Protein AF-0000000078821755 (afdb_homodimer)

Secondary structure (DSSP, 8-state):
---------HHHHHHHHHHHHHHHTT-GGG--HHHHHHHHHHHHHHHHHTTTT--HHHHT---HHHHHHHHHHHHHHHHHHHHHHHHHT--HHHHHHHHHHHHHHHS-HHHHTT----GGGGS--/---------HHHHHHHHHHHHHHHTT-GGG--HHHHHHHHHHHHHHHHHTTTT--HHHHT---HHHHHHHHHHHHHHHHHHHHHHHHHT--HHHHHHHHHHHHHHHS-HHHHTT----GGGGS--

InterPro domains:
  IPR025984 dCTP pyrophosphatase 1 [PF12643] (42-120)
  IPR025984 dCTP pyrophosphatase 1 [PIRSF029826] (8-121)
  IPR025984 dCTP pyrophosphatase 1 [cd11537] (15-103)
  IPR052555 dCTP Pyrophosphatase [PTHR46523] (10-124)

Solvent-accessible surface area (backbone atoms only — not comparable to full-atom values): 13579 Å² total; per-residue (Å²): 128,80,77,62,66,58,57,72,40,63,60,60,52,49,52,52,50,53,50,49,56,36,57,62,17,47,42,63,88,66,55,30,44,40,52,32,37,56,52,22,44,53,30,38,48,52,43,33,60,79,28,69,83,49,52,64,68,54,40,64,59,68,52,72,68,54,43,52,54,46,36,50,28,50,18,51,22,48,53,31,51,53,49,35,28,58,77,64,70,44,60,58,68,61,36,32,53,51,46,51,56,54,45,45,70,50,44,36,45,89,76,30,45,68,52,86,70,59,50,75,76,66,51,79,128,128,81,77,62,65,56,58,73,40,61,61,60,52,49,51,51,50,52,51,48,58,35,57,62,18,48,42,63,86,67,57,30,45,38,53,31,38,54,52,23,44,54,30,37,47,53,43,32,62,78,28,69,86,49,53,64,70,55,39,64,60,68,52,72,68,53,44,51,57,45,35,51,27,49,17,52,22,48,54,32,51,53,48,38,28,58,75,65,71,45,61,57,68,61,36,32,55,52,48,52,56,53,44,46,70,50,44,37,44,90,76,30,45,69,52,87,71,58,52,76,75,65,51,79,128

Nearest PDB structures (foldseek):
  7mu5-assembly1_E  TM=8.914E-01  e=4.057E-07  Homo sapiens
  7mu5-assembly2_F  TM=8.917E-01  e=2.924E-06  Homo sapiens
  7mu5-assembly2_D  TM=8.662E-01  e=4.102E-06  Homo sapiens
  2oig-assembly1_C  TM=8.413E-01  e=9.238E-04  Mus musculus
  7mu5-assembly1_E  TM=8.914E-01  e=5.089E-07  Homo sapiens

Radius of gyration: 19.27 Å; Cα contacts (8 Å, |Δi|>4): 303; chains: 2; bounding box: 44×56×59 Å

Organism: Methylobacillus flagellatus (strain ATCC 51484 / DSM 6875 / VKM B-1610 / KT) (NCBI:txid265072)

Foldseek 3Di:
DPPPPPPPDPVVVVLVVLVVVCVVVVVVVVLDLVNLVVQLVVLVVVLCVLCVPPDPVRVVDDDPVSVVSSVVSVVSNVSSVSSSCVVVVHDPVVVVVVVVVVVCVLQPCVRCPPHPDGSVVVPDD/DPPPPPPPDPVVVVLVVLVVVCVVVVVVVVLDLVNLVVQLVVLVVVLCVLPVPPDPVRVVDDDPVSVVSSVVSVVSNVSSVSSSCVVVVHDPVVVVVVVVVVVCVLQPCVRCPPHPDGSVVVPDD

Sequence (250 aa):
MTDDSIRPDSLENLRARINHFVAEREWDQFHTPKNLAMAMIVEAAEVVEHFQWDSPAESSTLTDERRTEIGHELADTFVYLLRIAEVCGIDLIAAANAKIDLNAKKYPADKARGSNAKYTAYQEQMTDDSIRPDSLENLRARINHFVAEREWDQFHTPKNLAMAMIVEAAEVVEHFQWDSPAESSTLTDERRTEIGHELADTFVYLLRIAEVCGIDLIAAANAKIDLNAKKYPADKARGSNAKYTAYQEQ

Structure (mmCIF, N/CA/C/O backbone):
data_AF-0000000078821755-model_v1
#
loop_
_entity.id
_entity.type
_entity.pdbx_description
1 polymer 'MazG nucleotide pyrophosphohydrolase'
#
loop_
_atom_site.group_PDB
_atom_site.id
_atom_site.type_symbol
_atom_site.label_atom_id
_atom_site.label_alt_id
_atom_site.label_comp_id
_atom_site.label_asym_id
_atom_site.label_entity_id
_atom_site.label_seq_id
_atom_site.pdbx_PDB_ins_code
_atom_site.Cartn_x
_atom_site.Cartn_y
_atom_site.Cartn_z
_atom_site.occupancy
_atom_site.B_iso_or_equiv
_atom_site.auth_seq_id
_atom_site.auth_comp_id
_atom_site.auth_asym_id
_atom_site.auth_atom_id
_atom_site.pdbx_PDB_model_num
ATOM 1 N N . MET A 1 1 ? 1.77 17.172 -36.812 1 27.83 1 MET A N 1
ATOM 2 C CA . MET A 1 1 ? 0.683 17.359 -35.875 1 27.83 1 MET A CA 1
ATOM 3 C C . MET A 1 1 ? 0.767 16.328 -34.75 1 27.83 1 MET A C 1
ATOM 5 O O . MET A 1 1 ? 0.635 15.125 -34.969 1 27.83 1 MET A O 1
ATOM 9 N N . THR A 1 2 ? 1.642 16.422 -33.844 1 38.5 2 THR A N 1
ATOM 10 C CA . THR A 1 2 ? 2.131 15.438 -32.906 1 38.5 2 THR A CA 1
ATOM 11 C C . THR A 1 2 ? 0.974 14.812 -32.125 1 38.5 2 THR A C 1
ATOM 13 O O . THR A 1 2 ? 0.021 15.5 -31.766 1 38.5 2 THR A O 1
ATOM 16 N N . ASP A 1 3 ? 0.392 13.617 -32.625 1 36.25 3 ASP A N 1
ATOM 17 C CA . ASP A 1 3 ? -0.712 12.812 -32.094 1 36.25 3 ASP A CA 1
ATOM 18 C C . ASP A 1 3 ? -0.807 12.914 -30.578 1 36.25 3 ASP A C 1
ATOM 20 O O . ASP A 1 3 ? 0.169 12.656 -29.875 1 36.25 3 ASP A O 1
ATOM 24 N N . ASP A 1 4 ? -1.347 13.93 -29.984 1 42.25 4 ASP A N 1
ATOM 25 C CA . ASP A 1 4 ? -1.767 14.125 -28.594 1 42.25 4 ASP A CA 1
ATOM 26 C C . ASP A 1 4 ? -2.188 12.805 -27.953 1 42.25 4 ASP A C 1
ATOM 28 O O . ASP A 1 4 ? -3.381 12.516 -27.844 1 42.25 4 ASP A O 1
ATOM 32 N N . SER A 1 5 ? -1.704 11.594 -28.219 1 47.66 5 SER A N 1
ATOM 33 C CA . SER A 1 5 ? -1.907 10.195 -27.844 1 47.66 5 SER A CA 1
ATOM 34 C C . SER A 1 5 ? -2.113 10.055 -26.344 1 47.66 5 SER A C 1
ATOM 36 O O . SER A 1 5 ? -1.338 10.594 -25.547 1 47.66 5 SER A O 1
ATOM 38 N N . ILE A 1 6 ? -3.283 9.945 -25.828 1 53.5 6 ILE A N 1
ATOM 39 C CA . ILE A 1 6 ? -3.768 9.664 -24.484 1 53.5 6 ILE A CA 1
ATOM 40 C C . ILE A 1 6 ? -2.768 8.773 -23.75 1 53.5 6 ILE A C 1
ATOM 42 O O . ILE A 1 6 ? -2.49 7.652 -24.172 1 53.5 6 ILE A O 1
ATOM 46 N N . ARG A 1 7 ? -1.781 9.273 -23.047 1 67.38 7 ARG A N 1
ATOM 47 C CA . ARG A 1 7 ? -0.906 8.453 -22.219 1 67.38 7 ARG A CA 1
ATOM 48 C C . ARG A 1 7 ? -1.718 7.535 -21.312 1 67.38 7 ARG A C 1
ATOM 50 O O . ARG A 1 7 ? -2.643 7.984 -20.625 1 67.38 7 ARG A O 1
ATOM 57 N N . PRO A 1 8 ? -1.559 6.332 -21.578 1 78.31 8 PRO A N 1
ATOM 58 C CA . PRO A 1 8 ? -2.314 5.402 -20.734 1 78.31 8 PRO A CA 1
ATOM 59 C C . PRO A 1 8 ? -2.104 5.648 -19.234 1 78.31 8 PRO A C 1
ATOM 61 O O . PRO A 1 8 ? -1.068 6.191 -18.844 1 78.31 8 PRO A O 1
ATOM 64 N N . ASP A 1 9 ? -3.131 5.52 -18.469 1 92.06 9 ASP A N 1
ATOM 65 C CA . ASP A 1 9 ? -3.055 5.609 -17.016 1 92.06 9 ASP A CA 1
ATOM 66 C C . ASP A 1 9 ? -2.109 4.555 -16.453 1 92.06 9 ASP A C 1
ATOM 68 O O . ASP A 1 9 ? -2.318 3.355 -16.656 1 92.06 9 ASP A O 1
ATOM 72 N N . SER A 1 10 ? -1.012 5.027 -15.836 1 95.5 10 SER A N 1
ATOM 73 C CA . SER A 1 10 ? 0.054 4.137 -15.383 1 95.5 10 SER A CA 1
ATOM 74 C C . SER A 1 10 ? -0.469 3.105 -14.391 1 95.5 10 SER A C 1
ATOM 76 O O . SER A 1 10 ? -0.077 1.938 -14.438 1 95.5 10 SER A O 1
ATOM 78 N N . LEU A 1 11 ? -1.396 3.52 -13.555 1 98 11 LEU A N 1
ATOM 79 C CA . LEU A 1 11 ? -1.948 2.6 -12.562 1 98 11 LEU A CA 1
ATOM 80 C C . LEU A 1 11 ? -2.828 1.548 -13.234 1 98 11 LEU A C 1
ATOM 82 O O . LEU A 1 11 ? -2.791 0.373 -12.859 1 98 11 LEU A O 1
ATOM 86 N N . GLU A 1 12 ? -3.592 1.94 -14.148 1 97.06 12 GLU A N 1
ATOM 87 C CA . GLU A 1 12 ? -4.438 1.006 -14.883 1 97.06 12 GLU A CA 1
ATOM 88 C C . GLU A 1 12 ? -3.602 -0.037 -15.617 1 97.06 12 GLU A C 1
ATOM 90 O O . GLU A 1 12 ? -3.941 -1.222 -15.617 1 97.06 12 GLU A O 1
ATOM 95 N N . ASN A 1 13 ? -2.551 0.413 -16.203 1 97.88 13 ASN A N 1
ATOM 96 C CA . ASN A 1 13 ? -1.662 -0.513 -16.891 1 97.88 13 ASN A CA 1
ATOM 97 C C . ASN A 1 13 ? -1.029 -1.512 -15.93 1 97.88 13 ASN A C 1
ATOM 99 O O . ASN A 1 13 ? -0.913 -2.697 -16.25 1 97.88 13 ASN A O 1
ATOM 103 N N . LEU A 1 14 ? -0.621 -1.021 -14.828 1 98.5 14 LEU A N 1
ATOM 104 C CA . LEU A 1 14 ? -0.02 -1.896 -13.828 1 98.5 14 LEU A CA 1
ATOM 105 C C . LEU A 1 14 ? -1.027 -2.928 -13.328 1 98.5 14 LEU A C 1
ATOM 107 O O . LEU A 1 14 ? -0.703 -4.113 -13.211 1 98.5 14 LEU A O 1
ATOM 111 N N . ARG A 1 15 ? -2.234 -2.518 -13.047 1 98.38 15 ARG A N 1
ATOM 112 C CA . ARG A 1 15 ? -3.279 -3.428 -12.594 1 98.38 15 ARG A CA 1
ATOM 113 C C . ARG A 1 15 ? -3.539 -4.523 -13.625 1 98.38 15 ARG A C 1
ATOM 115 O O . ARG A 1 15 ? -3.688 -5.695 -13.266 1 98.38 15 ARG A O 1
ATOM 122 N N . ALA A 1 16 ? -3.596 -4.113 -14.844 1 98.25 16 ALA A N 1
ATOM 123 C CA . ALA A 1 16 ? -3.809 -5.086 -15.914 1 98.25 16 ALA A CA 1
ATOM 124 C C . ALA A 1 16 ? -2.676 -6.105 -15.969 1 98.25 16 ALA A C 1
ATOM 126 O O . ALA A 1 16 ? -2.914 -7.301 -16.156 1 98.25 16 ALA A O 1
ATOM 127 N N . ARG A 1 17 ? -1.513 -5.637 -15.812 1 98.5 17 ARG A N 1
ATOM 128 C CA . ARG A 1 17 ? -0.348 -6.516 -15.82 1 98.5 17 ARG A CA 1
ATOM 129 C C . ARG A 1 17 ? -0.395 -7.5 -14.656 1 98.5 17 ARG A C 1
ATOM 131 O O . ARG A 1 17 ? -0.117 -8.688 -14.828 1 98.5 17 ARG A O 1
ATOM 138 N N . ILE A 1 18 ? -0.736 -7.035 -13.477 1 98.69 18 ILE A N 1
ATOM 139 C CA . ILE A 1 18 ? -0.849 -7.883 -12.289 1 98.69 18 ILE A CA 1
ATOM 140 C C . ILE A 1 18 ? -1.925 -8.945 -12.516 1 98.69 18 ILE A C 1
ATOM 142 O O . ILE A 1 18 ? -1.708 -10.125 -12.242 1 98.69 18 ILE A O 1
ATOM 146 N N . ASN A 1 19 ? -3.068 -8.523 -13.047 1 98.44 19 ASN A N 1
ATOM 147 C CA . ASN A 1 19 ? -4.164 -9.453 -13.297 1 98.44 19 ASN A CA 1
ATOM 148 C C . ASN A 1 19 ? -3.762 -10.539 -14.281 1 98.44 19 ASN A C 1
ATOM 150 O O . ASN A 1 19 ? -4.102 -11.711 -14.102 1 98.44 19 ASN A O 1
ATOM 154 N N . HIS A 1 20 ? -3.111 -10.117 -15.289 1 98.38 20 HIS A N 1
ATOM 155 C CA . HIS A 1 20 ? -2.627 -11.094 -16.266 1 98.38 20 HIS A CA 1
ATOM 156 C C . HIS A 1 20 ? -1.651 -12.078 -15.625 1 98.38 20 HIS A C 1
ATOM 158 O O . HIS A 1 20 ? -1.729 -13.281 -15.875 1 98.38 20 HIS A O 1
ATOM 164 N N . PHE A 1 21 ? -0.71 -11.57 -14.852 1 98.56 21 PHE A N 1
ATOM 165 C CA . PHE A 1 21 ? 0.278 -12.375 -14.141 1 98.56 21 PHE A CA 1
ATOM 166 C C . PHE A 1 21 ? -0.402 -13.43 -13.273 1 98.56 21 PHE A C 1
ATOM 168 O O . PHE A 1 21 ? -0.024 -14.602 -13.305 1 98.56 21 PHE A O 1
ATOM 175 N N . VAL A 1 22 ? -1.413 -13.031 -12.531 1 98.38 22 VAL A N 1
ATOM 176 C CA . VAL A 1 22 ? -2.152 -13.906 -11.625 1 98.38 22 VAL A CA 1
ATOM 177 C C . VAL A 1 22 ? -2.924 -14.945 -12.43 1 98.38 22 VAL A C 1
ATOM 179 O O . VAL A 1 22 ? -2.9 -16.141 -12.102 1 98.38 22 VAL A O 1
ATOM 182 N N . ALA A 1 23 ? -3.559 -14.516 -13.539 1 98.19 23 ALA A N 1
ATOM 183 C CA . ALA A 1 23 ? -4.387 -15.391 -14.359 1 98.19 23 ALA A CA 1
ATOM 184 C C . ALA A 1 23 ? -3.541 -16.484 -15.023 1 98.19 23 ALA A C 1
ATOM 186 O O . ALA A 1 23 ? -3.928 -17.656 -15.047 1 98.19 23 ALA A O 1
ATOM 187 N N . GLU A 1 24 ? -2.424 -16.141 -15.5 1 97.75 24 GLU A N 1
ATOM 188 C CA . GLU A 1 24 ? -1.541 -17.078 -16.188 1 97.75 24 GLU A CA 1
ATOM 189 C C . GLU A 1 24 ? -1.093 -18.203 -15.25 1 97.75 24 GLU A C 1
ATOM 191 O O . GLU A 1 24 ? -0.802 -19.312 -15.703 1 97.75 24 GLU A O 1
ATOM 196 N N . ARG A 1 25 ? -1.107 -17.922 -13.992 1 97.81 25 ARG A N 1
ATOM 197 C CA . ARG A 1 25 ? -0.586 -18.875 -13.016 1 97.81 25 ARG A CA 1
ATOM 198 C C . ARG A 1 25 ? -1.713 -19.484 -12.195 1 97.81 25 ARG A C 1
ATOM 200 O O . ARG A 1 25 ? -1.462 -20.25 -11.258 1 97.81 25 ARG A O 1
ATOM 207 N N . GLU A 1 26 ? -2.951 -19.078 -12.5 1 97.81 26 GLU A N 1
ATOM 208 C CA . GLU A 1 26 ? -4.152 -19.547 -11.82 1 97.81 26 GLU A CA 1
ATOM 209 C C . GLU A 1 26 ? -4.062 -19.328 -10.32 1 97.81 26 GLU A C 1
ATOM 211 O O . GLU A 1 26 ? -4.395 -20.203 -9.531 1 97.81 26 GLU A O 1
ATOM 216 N N . TRP A 1 27 ? -3.555 -18.203 -9.969 1 97.75 27 TRP A N 1
ATOM 217 C CA . TRP A 1 27 ? -3.346 -17.891 -8.562 1 97.75 27 TRP A CA 1
ATOM 218 C C . TRP A 1 27 ? -4.598 -17.281 -7.945 1 97.75 27 TRP A C 1
ATOM 220 O O . TRP A 1 27 ? -4.707 -17.172 -6.723 1 97.75 27 TRP A O 1
ATOM 230 N N . ASP A 1 28 ? -5.59 -16.922 -8.734 1 97.12 28 ASP A N 1
ATOM 231 C CA . ASP A 1 28 ? -6.836 -16.344 -8.242 1 97.12 28 ASP A CA 1
ATOM 232 C C . ASP A 1 28 ? -7.469 -17.203 -7.16 1 97.12 28 ASP A C 1
ATOM 234 O O . ASP A 1 28 ? -8.086 -16.703 -6.227 1 97.12 28 ASP A O 1
ATOM 238 N N . GLN A 1 29 ? -7.387 -18.469 -7.32 1 96.62 29 GLN A N 1
ATOM 239 C CA . GLN A 1 29 ? -8.016 -19.406 -6.395 1 96.62 29 GLN A CA 1
ATOM 240 C C . GLN A 1 29 ? -7.449 -19.25 -4.988 1 96.62 29 GLN A C 1
ATOM 242 O O . GLN A 1 29 ? -8.102 -19.609 -4.004 1 96.62 29 GLN A O 1
ATOM 247 N N . PHE A 1 30 ? -6.18 -18.719 -4.855 1 97.25 30 PHE A N 1
ATOM 248 C CA . PHE A 1 30 ? -5.543 -18.547 -3.557 1 97.25 30 PHE A CA 1
ATOM 249 C C . PHE A 1 30 ? -5.715 -17.109 -3.062 1 97.25 30 PHE A C 1
ATOM 251 O O . PHE A 1 30 ? -5.367 -16.797 -1.922 1 97.25 30 PHE A O 1
ATOM 258 N N . HIS A 1 31 ? -6.203 -16.188 -3.91 1 97.81 31 HIS A N 1
ATOM 259 C CA . HIS A 1 31 ? -6.199 -14.758 -3.629 1 97.81 31 HIS A CA 1
ATOM 260 C C . HIS A 1 31 ? -7.527 -14.312 -3.029 1 97.81 31 HIS A C 1
ATOM 262 O O . HIS A 1 31 ? -8.188 -13.422 -3.574 1 97.81 31 HIS A O 1
ATOM 268 N N . THR A 1 32 ? -7.801 -14.867 -1.819 1 98.19 32 THR A N 1
ATOM 269 C CA . THR A 1 32 ? -8.891 -14.297 -1.034 1 98.19 32 THR A CA 1
ATOM 270 C C . THR A 1 32 ? -8.453 -12.984 -0.377 1 98.19 32 THR A C 1
ATOM 272 O O . THR A 1 32 ? -7.262 -12.781 -0.127 1 98.19 32 THR A O 1
ATOM 275 N N . PRO A 1 33 ? -9.391 -12.141 -0.036 1 98.69 33 PRO A N 1
ATOM 276 C CA . PRO A 1 33 ? -9.008 -10.906 0.653 1 98.69 33 PRO A CA 1
ATOM 277 C C . PRO A 1 33 ? -8.219 -11.172 1.935 1 98.69 33 PRO A C 1
ATOM 279 O O . PRO A 1 33 ? -7.246 -10.461 2.223 1 98.69 33 PRO A O 1
ATOM 282 N N . LYS A 1 34 ? -8.594 -12.227 2.645 1 98.69 34 LYS A N 1
ATOM 283 C CA . LYS A 1 34 ? -7.891 -12.57 3.877 1 98.69 34 LYS A CA 1
ATOM 284 C C . LYS A 1 34 ? -6.441 -12.953 3.592 1 98.69 34 LYS A C 1
ATOM 286 O O . LYS A 1 34 ? -5.52 -12.43 4.219 1 98.69 34 LYS A O 1
ATOM 291 N N . ASN A 1 35 ? -6.246 -13.852 2.639 1 98.62 35 ASN A N 1
ATOM 292 C CA . ASN A 1 35 ? -4.891 -14.273 2.303 1 98.62 35 ASN A CA 1
ATOM 293 C C . ASN A 1 35 ? -4.043 -13.102 1.826 1 98.62 35 ASN A C 1
ATOM 295 O O . ASN A 1 35 ? -2.879 -12.969 2.211 1 98.62 35 ASN A O 1
ATOM 299 N N . LEU A 1 36 ? -4.629 -12.289 1.031 1 98.75 36 LEU A N 1
ATOM 300 C CA . LEU A 1 36 ? -3.908 -11.156 0.471 1 98.75 36 LEU A CA 1
ATOM 301 C C . LEU A 1 36 ? -3.555 -10.148 1.559 1 98.75 36 LEU A C 1
ATOM 303 O O . LEU A 1 36 ? -2.455 -9.586 1.561 1 98.75 36 LEU A O 1
ATOM 307 N N . ALA A 1 37 ? -4.492 -9.914 2.459 1 98.81 37 ALA A N 1
ATOM 308 C CA . ALA A 1 37 ? -4.215 -9.008 3.57 1 98.81 37 ALA A CA 1
ATOM 309 C C . ALA A 1 37 ? -3.057 -9.523 4.418 1 98.81 37 ALA A C 1
ATOM 311 O O . ALA A 1 37 ? -2.188 -8.75 4.828 1 98.81 37 ALA A O 1
ATOM 312 N N . MET A 1 38 ? -3.057 -10.773 4.652 1 98.56 38 MET A N 1
ATOM 313 C CA . MET A 1 38 ? -1.971 -11.383 5.41 1 98.56 38 MET A CA 1
ATOM 314 C C . MET A 1 38 ? -0.641 -11.227 4.68 1 98.56 38 MET A C 1
ATOM 316 O O . MET A 1 38 ? 0.373 -10.891 5.293 1 98.56 38 MET A O 1
ATOM 320 N N . ALA A 1 39 ? -0.657 -11.484 3.412 1 98.44 39 ALA A N 1
ATOM 321 C CA . ALA A 1 39 ? 0.562 -11.328 2.621 1 98.44 39 ALA A CA 1
ATOM 322 C C . ALA A 1 39 ? 1.036 -9.875 2.625 1 98.44 39 ALA A C 1
ATOM 324 O O . ALA A 1 39 ? 2.23 -9.609 2.773 1 98.44 39 ALA A O 1
ATOM 325 N N . MET A 1 40 ? 0.09 -8.953 2.48 1 98.81 40 MET A N 1
ATOM 326 C CA . MET A 1 40 ? 0.44 -7.539 2.416 1 98.81 40 MET A CA 1
ATOM 327 C C . MET A 1 40 ? 1.13 -7.09 3.701 1 98.81 40 MET A C 1
ATOM 329 O O . MET A 1 40 ? 2.131 -6.371 3.654 1 98.81 40 MET A O 1
ATOM 333 N N . ILE A 1 41 ? 0.594 -7.52 4.848 1 98.75 41 ILE A N 1
ATOM 334 C CA . ILE A 1 41 ? 1.132 -7.023 6.109 1 98.75 41 ILE A CA 1
ATOM 335 C C . ILE A 1 41 ? 2.535 -7.582 6.328 1 98.75 41 ILE A C 1
ATOM 337 O O . ILE A 1 41 ? 3.391 -6.914 6.918 1 98.75 41 ILE A O 1
ATOM 341 N N . VAL A 1 42 ? 2.838 -8.742 5.852 1 98.69 42 VAL A N 1
ATOM 342 C CA . VAL A 1 42 ? 4.188 -9.289 5.902 1 98.69 42 VAL A CA 1
ATOM 343 C C . VAL A 1 42 ? 5.145 -8.383 5.125 1 98.69 42 VAL A C 1
ATOM 345 O O . VAL A 1 42 ? 6.199 -8.008 5.633 1 98.69 42 VAL A O 1
ATOM 348 N N . GLU A 1 43 ? 4.766 -8.047 3.898 1 98.75 43 GLU A N 1
ATOM 349 C CA . GLU A 1 43 ? 5.609 -7.176 3.084 1 98.75 43 GLU A CA 1
ATOM 350 C C . GLU A 1 43 ? 5.746 -5.793 3.713 1 98.75 43 GLU A C 1
ATOM 352 O O . GLU A 1 43 ? 6.812 -5.176 3.641 1 98.75 43 GLU A O 1
ATOM 357 N N . ALA A 1 44 ? 4.637 -5.262 4.25 1 98.81 44 ALA A N 1
ATOM 358 C CA . ALA A 1 44 ? 4.699 -3.977 4.941 1 98.81 44 ALA A CA 1
ATOM 359 C C . ALA A 1 44 ? 5.676 -4.031 6.113 1 98.81 44 ALA A C 1
ATOM 361 O O . ALA A 1 44 ? 6.398 -3.068 6.375 1 98.81 44 ALA A O 1
ATOM 362 N N . ALA A 1 45 ? 5.672 -5.129 6.816 1 98.75 45 ALA A N 1
ATOM 363 C CA . ALA A 1 4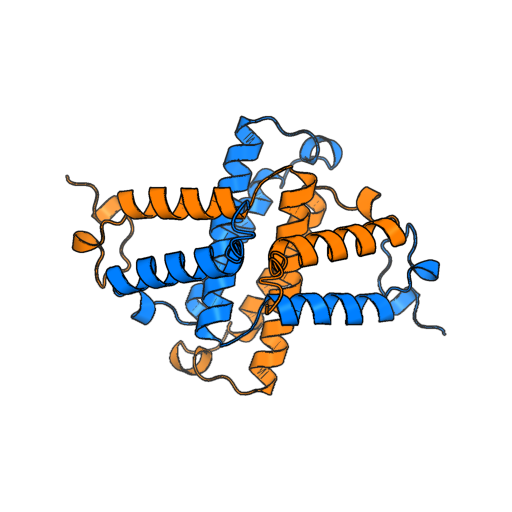5 ? 6.609 -5.309 7.918 1 98.75 45 ALA A CA 1
ATOM 364 C C . ALA A 1 45 ? 8.055 -5.301 7.422 1 98.75 45 ALA A C 1
ATOM 366 O O . ALA A 1 45 ? 8.953 -4.82 8.117 1 98.75 45 ALA A O 1
ATOM 367 N N . GLU A 1 46 ? 8.281 -5.832 6.242 1 98.81 46 GLU A N 1
ATOM 368 C CA . GLU A 1 46 ? 9.625 -5.809 5.672 1 98.81 46 GLU A CA 1
ATOM 369 C C . GLU A 1 46 ? 10.078 -4.379 5.391 1 98.81 46 GLU A C 1
ATOM 371 O O . GLU A 1 46 ? 11.266 -4.066 5.5 1 98.81 46 GLU A O 1
ATOM 376 N N . VAL A 1 47 ? 9.156 -3.492 5.008 1 98.81 47 VAL A N 1
ATOM 377 C CA . VAL A 1 47 ? 9.5 -2.078 4.883 1 98.81 47 VAL A CA 1
ATOM 378 C C . VAL A 1 47 ? 9.953 -1.533 6.234 1 98.81 47 VAL A C 1
ATOM 380 O O . VAL A 1 47 ? 11 -0.882 6.324 1 98.81 47 VAL A O 1
ATOM 383 N N . VAL A 1 48 ? 9.211 -1.822 7.324 1 98.75 48 VAL A N 1
ATOM 384 C CA . VAL A 1 48 ? 9.516 -1.35 8.672 1 98.75 48 VAL A CA 1
ATOM 385 C C . VAL A 1 48 ? 10.906 -1.839 9.086 1 98.75 48 VAL A C 1
ATOM 387 O O . VAL A 1 48 ? 11.664 -1.1 9.711 1 98.75 48 VAL A O 1
ATOM 390 N N . GLU A 1 49 ? 11.203 -3.037 8.75 1 98.62 49 GLU A N 1
ATOM 391 C CA . GLU A 1 49 ? 12.477 -3.648 9.133 1 98.62 49 GLU A CA 1
ATOM 392 C C . GLU A 1 49 ? 13.656 -2.793 8.672 1 98.62 49 GLU A C 1
ATOM 394 O O . GLU A 1 49 ? 14.664 -2.695 9.375 1 98.62 49 GLU A O 1
ATOM 399 N N . HIS A 1 50 ? 13.57 -2.125 7.516 1 98.31 50 HIS A N 1
ATOM 400 C CA . HIS A 1 50 ? 14.656 -1.328 6.961 1 98.31 50 HIS A CA 1
ATOM 401 C C . HIS A 1 50 ? 14.938 -0.105 7.824 1 98.31 50 HIS A C 1
ATOM 403 O O . HIS A 1 50 ? 16.031 0.453 7.781 1 98.31 50 HIS A O 1
ATOM 409 N N . PHE A 1 51 ? 13.93 0.262 8.672 1 98.62 51 PHE A N 1
ATOM 410 C CA . PHE A 1 51 ? 14.078 1.514 9.406 1 98.62 51 PHE A CA 1
ATOM 411 C C . PHE A 1 51 ? 14.047 1.267 10.906 1 98.62 51 PHE A C 1
ATOM 413 O O . PHE A 1 51 ? 14.219 2.197 11.695 1 98.62 51 PHE A O 1
ATOM 420 N N . GLN A 1 52 ? 13.797 0.068 11.328 1 97.69 52 GLN A N 1
ATOM 421 C CA . GLN A 1 52 ? 13.453 -0.314 12.695 1 97.69 52 GLN A CA 1
ATOM 422 C C . GLN A 1 52 ? 14.43 0.292 13.695 1 97.69 52 GLN A C 1
ATOM 424 O O . GLN A 1 52 ? 14.016 0.8 14.742 1 97.69 52 GLN A O 1
ATOM 429 N N . TRP A 1 53 ? 15.695 0.379 13.391 1 97.38 53 TRP A N 1
ATOM 430 C CA . TRP A 1 53 ? 16.703 0.785 14.367 1 97.38 53 TRP A CA 1
ATOM 431 C C . TRP A 1 53 ? 17.312 2.129 13.992 1 97.38 53 TRP A C 1
ATOM 433 O O . TRP A 1 53 ? 18.25 2.598 14.648 1 97.38 53 TRP A O 1
ATOM 443 N N . ASP A 1 54 ? 16.812 2.74 12.938 1 97.81 54 ASP A N 1
ATOM 444 C CA . ASP A 1 54 ? 17.297 4.047 12.508 1 97.81 54 ASP A CA 1
ATOM 445 C C . ASP A 1 54 ? 16.797 5.152 13.438 1 97.81 54 ASP A C 1
ATOM 447 O O . ASP A 1 54 ? 15.664 5.082 13.938 1 97.81 54 ASP A O 1
ATOM 451 N N . SER A 1 55 ? 17.656 6.156 13.617 1 97.31 55 SER A N 1
ATOM 452 C CA . SER A 1 55 ? 17.094 7.449 14.008 1 97.31 55 SER A CA 1
ATOM 453 C C . SER A 1 55 ? 16.312 8.078 12.859 1 97.31 55 SER A C 1
ATOM 455 O O . SER A 1 55 ? 16.438 7.652 11.703 1 97.31 55 SER A O 1
ATOM 457 N N . PRO A 1 56 ? 15.484 9.078 13.156 1 95.12 56 PRO A N 1
ATOM 458 C CA . PRO A 1 56 ? 14.773 9.758 12.07 1 95.12 56 PRO A CA 1
ATOM 459 C C . PRO A 1 56 ? 15.719 10.328 11.016 1 95.12 56 PRO A C 1
ATOM 461 O O . PRO A 1 56 ? 15.469 10.188 9.82 1 95.12 56 PRO A O 1
ATOM 464 N N . ALA A 1 57 ? 16.812 10.875 11.398 1 95.56 57 ALA A N 1
ATOM 465 C CA . ALA A 1 57 ? 17.781 11.453 10.477 1 95.56 57 ALA A CA 1
ATOM 466 C C . ALA A 1 57 ? 18.406 10.375 9.602 1 95.56 57 ALA A C 1
ATOM 468 O O . ALA A 1 57 ? 18.594 10.57 8.398 1 95.56 57 ALA A O 1
ATOM 469 N N . GLU A 1 58 ? 18.734 9.289 10.195 1 96.31 58 GLU A N 1
ATOM 470 C CA . GLU A 1 58 ? 19.328 8.18 9.461 1 96.31 58 GLU A CA 1
ATOM 471 C C . GLU A 1 58 ? 18.344 7.617 8.422 1 96.31 58 GLU A C 1
ATOM 473 O O . GLU A 1 58 ? 18.75 7.254 7.316 1 96.31 58 GLU A O 1
ATOM 478 N N . SER A 1 59 ? 17.078 7.539 8.773 1 98 59 SER A N 1
ATOM 479 C CA . SER A 1 59 ? 16.078 6.996 7.867 1 98 59 SER A CA 1
ATOM 480 C C . SER A 1 59 ? 15.891 7.891 6.645 1 98 59 SER A C 1
ATOM 482 O O . SER A 1 59 ? 15.469 7.426 5.582 1 98 59 SER A O 1
ATOM 484 N N . SER A 1 60 ? 16.266 9.117 6.777 1 96.94 60 SER A N 1
ATOM 485 C CA . SER A 1 60 ? 16.062 10.086 5.707 1 96.94 60 SER A CA 1
ATOM 486 C C . SER A 1 60 ? 17.297 10.188 4.812 1 96.94 60 SER A C 1
ATOM 488 O O . SER A 1 60 ? 17.281 10.891 3.801 1 96.94 60 SER A O 1
ATOM 490 N N . THR A 1 61 ? 18.359 9.555 5.16 1 95.5 61 THR A N 1
ATOM 491 C CA . THR A 1 61 ? 19.594 9.539 4.379 1 95.5 61 THR A CA 1
ATOM 492 C C . THR A 1 61 ? 19.859 8.141 3.824 1 95.5 61 THR A C 1
ATOM 494 O O . THR A 1 61 ? 20.516 7.328 4.473 1 95.5 61 THR A O 1
ATOM 497 N N . LEU A 1 62 ? 19.422 7.953 2.678 1 96.19 62 LEU A N 1
ATOM 498 C CA . LEU A 1 62 ? 19.484 6.617 2.098 1 96.19 62 LEU A CA 1
ATOM 499 C C . LEU A 1 62 ? 20.578 6.535 1.037 1 96.19 62 LEU A C 1
ATOM 501 O O . LEU A 1 62 ? 20.719 7.445 0.213 1 96.19 62 LEU A O 1
ATOM 505 N N . THR A 1 63 ? 21.312 5.484 1.097 1 96.81 63 THR A N 1
ATOM 506 C CA . THR A 1 63 ? 22.156 5.125 -0.033 1 96.81 63 THR A CA 1
ATOM 507 C C . THR A 1 63 ? 21.328 4.582 -1.189 1 96.81 63 THR A C 1
ATOM 509 O O . THR A 1 63 ? 20.156 4.23 -1.007 1 96.81 63 THR A O 1
ATOM 512 N N . ASP A 1 64 ? 21.875 4.504 -2.361 1 96.94 64 ASP A N 1
ATOM 513 C CA . ASP A 1 64 ? 21.188 3.949 -3.525 1 96.94 64 ASP A CA 1
ATOM 514 C C . ASP A 1 64 ? 20.812 2.486 -3.297 1 96.94 64 ASP A C 1
ATOM 516 O O . ASP A 1 64 ? 19.75 2.041 -3.727 1 96.94 64 ASP A O 1
ATOM 520 N N . GLU A 1 65 ? 21.719 1.799 -2.662 1 96.94 65 GLU A N 1
ATOM 521 C CA . GLU A 1 65 ? 21.469 0.39 -2.375 1 96.94 65 GLU A CA 1
ATOM 522 C C . GLU A 1 65 ? 20.266 0.222 -1.452 1 96.94 65 GLU A C 1
ATOM 524 O O . GLU A 1 65 ? 19.375 -0.599 -1.715 1 96.94 65 GLU A O 1
ATOM 529 N N . ARG A 1 66 ? 20.25 0.994 -0.426 1 96.94 66 ARG A N 1
ATOM 530 C CA . ARG A 1 66 ? 19.125 0.926 0.513 1 96.94 66 ARG A CA 1
ATOM 531 C C . ARG A 1 66 ? 17.828 1.342 -0.155 1 96.94 66 ARG A C 1
ATOM 533 O O . ARG A 1 66 ? 16.781 0.718 0.061 1 96.94 66 ARG A O 1
ATOM 540 N N . ARG A 1 67 ? 17.906 2.34 -0.917 1 98.06 67 ARG A N 1
ATOM 541 C CA . ARG A 1 67 ? 16.734 2.809 -1.646 1 98.06 67 ARG A CA 1
ATOM 542 C C . ARG A 1 67 ? 16.172 1.711 -2.543 1 98.06 67 ARG A C 1
ATOM 544 O O . ARG A 1 67 ? 14.953 1.528 -2.623 1 98.06 67 ARG A O 1
ATOM 551 N N . THR A 1 68 ? 17.016 1.021 -3.203 1 97.81 68 THR A N 1
ATOM 552 C CA . THR A 1 68 ? 16.594 -0.08 -4.066 1 97.81 68 THR A CA 1
ATOM 553 C C . THR A 1 68 ? 15.922 -1.179 -3.254 1 97.81 68 THR A C 1
ATOM 555 O O . THR A 1 68 ? 14.867 -1.683 -3.643 1 97.81 68 THR A O 1
ATOM 558 N N . GLU A 1 69 ? 16.516 -1.533 -2.113 1 98.12 69 GLU A N 1
ATOM 559 C CA . GLU A 1 69 ? 15.953 -2.584 -1.268 1 98.12 69 GLU A CA 1
ATOM 560 C C . GLU A 1 69 ? 14.594 -2.18 -0.711 1 98.12 69 GLU A C 1
ATOM 562 O O . GLU A 1 69 ? 13.664 -2.99 -0.679 1 98.12 69 GLU A O 1
ATOM 567 N N . ILE A 1 70 ? 14.484 -0.96 -0.292 1 98.69 70 ILE A N 1
ATOM 568 C CA . ILE A 1 70 ? 13.219 -0.446 0.208 1 98.69 70 ILE A CA 1
ATOM 569 C C . ILE A 1 70 ? 12.188 -0.43 -0.919 1 98.69 70 ILE A C 1
ATOM 571 O O . ILE A 1 70 ? 11.023 -0.773 -0.708 1 98.69 70 ILE A O 1
ATOM 575 N N . GLY A 1 71 ? 12.594 -0.037 -2.096 1 98.69 71 GLY A N 1
ATOM 576 C CA . GLY A 1 71 ? 11.727 -0.045 -3.26 1 98.69 71 GLY A CA 1
ATOM 577 C C . GLY A 1 71 ? 11.125 -1.408 -3.547 1 98.69 71 GLY A C 1
ATOM 578 O O . GLY A 1 71 ? 9.969 -1.509 -3.955 1 98.69 71 GLY A O 1
ATOM 579 N N . HIS A 1 72 ? 11.938 -2.457 -3.293 1 98.5 72 HIS A N 1
ATOM 580 C CA . HIS A 1 72 ? 11.445 -3.814 -3.486 1 98.5 72 HIS A CA 1
ATOM 581 C C . HIS A 1 72 ? 10.281 -4.117 -2.543 1 98.5 72 HIS A C 1
ATOM 583 O O . HIS A 1 72 ? 9.266 -4.664 -2.965 1 98.5 72 HIS A O 1
ATOM 589 N N . GLU A 1 73 ? 10.492 -3.762 -1.299 1 98.81 73 GLU A N 1
ATOM 590 C CA . GLU A 1 73 ? 9.453 -4.055 -0.31 1 98.81 73 GLU A CA 1
ATOM 591 C C . GLU A 1 73 ? 8.211 -3.199 -0.542 1 98.81 73 GLU A C 1
ATOM 593 O O . GLU A 1 73 ? 7.086 -3.666 -0.353 1 98.81 73 GLU A O 1
ATOM 598 N N . LEU A 1 74 ? 8.422 -1.942 -0.932 1 98.88 74 LEU A N 1
ATOM 599 C CA . LEU A 1 74 ? 7.289 -1.084 -1.245 1 98.88 74 LEU A CA 1
ATOM 600 C C . LEU A 1 74 ? 6.504 -1.634 -2.43 1 98.88 74 LEU A C 1
ATOM 602 O O . LEU A 1 74 ? 5.27 -1.608 -2.428 1 98.88 74 LEU A O 1
ATOM 606 N N . ALA A 1 75 ? 7.227 -2.096 -3.418 1 98.88 75 ALA A N 1
ATOM 607 C CA . ALA A 1 75 ? 6.586 -2.68 -4.594 1 98.88 75 ALA A CA 1
ATOM 608 C C . ALA A 1 75 ? 5.754 -3.9 -4.211 1 98.88 75 ALA A C 1
ATOM 610 O O . ALA A 1 75 ? 4.613 -4.047 -4.66 1 98.88 75 ALA A O 1
ATOM 611 N N . ASP A 1 76 ? 6.305 -4.777 -3.383 1 98.81 76 ASP A N 1
ATOM 612 C CA . ASP A 1 76 ? 5.566 -5.953 -2.932 1 98.81 76 ASP A CA 1
ATOM 613 C C . ASP A 1 76 ? 4.297 -5.555 -2.186 1 98.81 76 ASP A C 1
ATOM 615 O O . ASP A 1 76 ? 3.225 -6.105 -2.438 1 98.81 76 ASP A O 1
ATOM 619 N N . THR A 1 77 ? 4.426 -4.617 -1.263 1 98.94 77 THR A N 1
ATOM 620 C CA . THR A 1 77 ? 3.273 -4.117 -0.523 1 98.94 77 THR A CA 1
ATOM 621 C C . THR A 1 77 ? 2.232 -3.533 -1.474 1 98.94 77 THR A C 1
ATOM 623 O O . THR A 1 77 ? 1.039 -3.812 -1.343 1 98.94 77 THR A O 1
ATOM 626 N N . PHE A 1 78 ? 2.689 -2.762 -2.439 1 98.94 78 PHE A N 1
ATOM 627 C CA . PHE A 1 78 ? 1.83 -2.082 -3.402 1 98.94 78 PHE A CA 1
ATOM 628 C C . PHE A 1 78 ? 1.06 -3.09 -4.246 1 98.94 78 PHE A C 1
ATOM 630 O O . PHE A 1 78 ? -0.151 -2.953 -4.434 1 98.94 78 PHE A O 1
ATOM 637 N N . VAL A 1 79 ? 1.688 -4.105 -4.738 1 98.81 79 VAL A N 1
ATOM 638 C CA . VAL A 1 79 ? 1.064 -5.117 -5.582 1 98.81 79 VAL A CA 1
ATOM 639 C C . VAL A 1 79 ? -0.042 -5.828 -4.809 1 98.81 79 VAL A C 1
ATOM 641 O O . VAL A 1 79 ? -1.147 -6.016 -5.32 1 98.81 79 VAL A O 1
ATOM 644 N N . TYR A 1 80 ? 0.221 -6.164 -3.541 1 98.81 80 TYR A N 1
ATOM 645 C CA . TYR A 1 80 ? -0.815 -6.828 -2.758 1 98.81 80 TYR A CA 1
ATOM 646 C C . TYR A 1 80 ? -1.968 -5.875 -2.459 1 98.81 80 TYR A C 1
ATOM 648 O O . TYR A 1 80 ? -3.131 -6.289 -2.436 1 98.81 80 TYR A O 1
ATOM 656 N N . LEU A 1 81 ? -1.606 -4.656 -2.154 1 98.88 81 LEU A N 1
ATOM 657 C CA . LEU A 1 81 ? -2.641 -3.65 -1.938 1 98.88 81 LEU A CA 1
ATOM 658 C C . LEU A 1 81 ? -3.564 -3.551 -3.148 1 98.88 81 LEU A C 1
ATOM 660 O O . LEU A 1 81 ? -4.789 -3.541 -3.002 1 98.88 81 LEU A O 1
ATOM 664 N N . LEU A 1 82 ? -3.021 -3.484 -4.324 1 98.81 82 LEU A N 1
ATOM 665 C CA . LEU A 1 82 ? -3.791 -3.41 -5.562 1 98.81 82 LEU A CA 1
ATOM 666 C C . LEU A 1 82 ? -4.625 -4.672 -5.762 1 98.81 82 LEU A C 1
ATOM 668 O O . LEU A 1 82 ? -5.773 -4.598 -6.207 1 98.81 82 LEU A O 1
ATOM 672 N N . ARG A 1 83 ? -4.094 -5.836 -5.418 1 98.69 83 ARG A N 1
ATOM 673 C CA . ARG A 1 83 ? -4.812 -7.094 -5.574 1 98.69 83 ARG A CA 1
ATOM 674 C C . ARG A 1 83 ? -6.012 -7.16 -4.637 1 98.69 83 ARG A C 1
ATOM 676 O O . ARG A 1 83 ? -7.09 -7.609 -5.031 1 98.69 83 ARG A O 1
ATOM 683 N N . ILE A 1 84 ? -5.801 -6.699 -3.389 1 98.88 84 ILE A N 1
ATOM 684 C CA . ILE A 1 84 ? -6.906 -6.672 -2.439 1 98.88 84 ILE A CA 1
ATOM 685 C C . ILE A 1 84 ? -8.031 -5.793 -2.982 1 98.88 84 ILE A C 1
ATOM 687 O O . ILE A 1 84 ? -9.195 -6.188 -2.971 1 98.88 84 ILE A O 1
ATOM 691 N N . ALA A 1 85 ? -7.641 -4.566 -3.424 1 98.81 85 ALA A N 1
ATOM 692 C CA . ALA A 1 85 ? -8.648 -3.662 -3.98 1 98.81 85 ALA A CA 1
ATOM 693 C C . ALA A 1 85 ? -9.391 -4.32 -5.137 1 98.81 85 ALA A C 1
ATOM 695 O O . ALA A 1 85 ? -10.617 -4.18 -5.254 1 98.81 85 ALA A O 1
ATOM 696 N N . GLU A 1 86 ? -8.688 -5.039 -5.965 1 98.31 86 GLU A N 1
ATOM 697 C CA . GLU A 1 86 ? -9.258 -5.703 -7.129 1 98.31 86 GLU A CA 1
ATOM 698 C C . GLU A 1 86 ? -10.281 -6.754 -6.719 1 98.31 86 GLU A C 1
ATOM 700 O O . GLU A 1 86 ? -11.422 -6.734 -7.188 1 98.31 86 GLU A O 1
ATOM 705 N N . VAL A 1 87 ? -9.938 -7.621 -5.824 1 98.19 87 VAL A N 1
ATOM 706 C CA . VAL A 1 87 ? -10.797 -8.758 -5.5 1 98.19 87 VAL A CA 1
ATOM 707 C C . VAL A 1 87 ? -11.961 -8.289 -4.633 1 98.19 87 VAL A C 1
ATOM 709 O O . VAL A 1 87 ? -13 -8.945 -4.566 1 98.19 87 VAL A O 1
ATOM 712 N N . CYS A 1 88 ? -11.805 -7.121 -3.98 1 98.44 88 CYS A N 1
ATOM 713 C CA . CYS A 1 88 ? -12.867 -6.574 -3.146 1 98.44 88 CYS A CA 1
ATOM 714 C C . CYS A 1 88 ? -13.742 -5.609 -3.941 1 98.44 88 CYS A C 1
ATOM 716 O O . CYS A 1 88 ? -14.75 -5.117 -3.432 1 98.44 88 CYS A O 1
ATOM 718 N N . GLY A 1 89 ? -13.281 -5.238 -5.195 1 97.94 89 GLY A N 1
ATOM 719 C CA . GLY A 1 89 ? -14.039 -4.305 -6.008 1 97.94 89 GLY A CA 1
ATOM 720 C C . GLY A 1 89 ? -13.945 -2.871 -5.52 1 97.94 89 GLY A C 1
ATOM 721 O O . GLY A 1 89 ? -14.93 -2.139 -5.52 1 97.94 89 GLY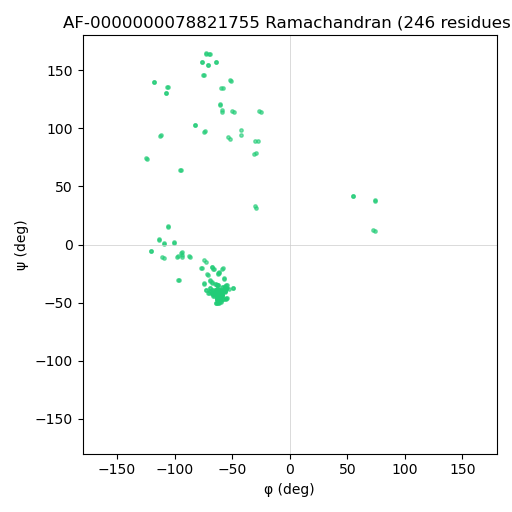 A O 1
ATOM 722 N N . ILE A 1 90 ? -12.836 -2.506 -5.086 1 98.5 90 ILE A N 1
ATOM 723 C CA . ILE A 1 90 ? -12.633 -1.18 -4.516 1 98.5 90 ILE A CA 1
ATOM 724 C C . ILE A 1 90 ? -11.812 -0.324 -5.477 1 98.5 90 ILE A C 1
ATOM 726 O O . ILE A 1 90 ? -10.766 -0.756 -5.957 1 98.5 90 ILE A O 1
ATOM 730 N N . ASP A 1 91 ? -12.242 0.86 -5.777 1 98.25 91 ASP A N 1
ATOM 731 C CA . ASP A 1 91 ? -11.477 1.869 -6.504 1 98.25 91 ASP A CA 1
ATOM 732 C C . ASP A 1 91 ? -10.531 2.623 -5.566 1 98.25 91 ASP A C 1
ATOM 734 O O . ASP A 1 91 ? -10.945 3.557 -4.879 1 98.25 91 ASP A O 1
ATOM 738 N N . LEU A 1 92 ? -9.359 2.291 -5.629 1 98.12 92 LEU A N 1
ATOM 739 C CA . LEU A 1 92 ? -8.383 2.783 -4.668 1 98.12 92 LEU A CA 1
ATOM 740 C C . LEU A 1 92 ? -8.164 4.285 -4.832 1 98.12 92 LEU A C 1
ATOM 742 O O . LEU A 1 92 ? -7.965 4.996 -3.846 1 98.12 92 LEU A O 1
ATOM 746 N N . ILE A 1 93 ? -8.141 4.785 -6.043 1 98.62 93 ILE A N 1
ATOM 747 C CA . ILE A 1 93 ? -7.945 6.207 -6.305 1 98.62 93 ILE A CA 1
ATOM 748 C C . ILE A 1 93 ? -9.102 7.004 -5.703 1 98.62 93 ILE A C 1
ATOM 750 O O . ILE A 1 93 ? -8.883 7.988 -4.992 1 98.62 93 ILE A O 1
ATOM 754 N N . ALA A 1 94 ? -10.281 6.562 -5.961 1 98.56 94 ALA A N 1
ATOM 755 C CA . ALA A 1 94 ? -11.453 7.234 -5.402 1 98.56 94 ALA A CA 1
ATOM 756 C C . ALA A 1 94 ? -11.445 7.184 -3.877 1 98.56 94 ALA A C 1
ATOM 758 O O . ALA A 1 94 ? -11.727 8.18 -3.213 1 98.56 94 ALA A O 1
ATOM 759 N N . ALA A 1 95 ? -11.133 6.027 -3.334 1 98.62 95 ALA A N 1
ATOM 760 C CA . ALA A 1 95 ? -11.086 5.863 -1.883 1 98.62 95 ALA A CA 1
ATOM 761 C C . ALA A 1 95 ? -10.047 6.789 -1.258 1 98.62 95 ALA A C 1
ATOM 763 O O . ALA A 1 95 ? -10.297 7.41 -0.222 1 98.62 95 ALA A O 1
ATOM 764 N N . ALA A 1 96 ? -8.867 6.91 -1.873 1 98.75 96 ALA A N 1
ATOM 765 C CA . ALA A 1 96 ? -7.801 7.758 -1.354 1 98.75 96 ALA A CA 1
ATOM 766 C C . ALA A 1 96 ? -8.195 9.234 -1.415 1 98.75 96 ALA A C 1
ATOM 768 O O . ALA A 1 96 ? -7.949 9.984 -0.469 1 98.75 96 ALA A O 1
ATOM 769 N N . ASN A 1 97 ? -8.773 9.625 -2.531 1 98.69 97 ASN A N 1
ATOM 770 C CA . ASN A 1 97 ? -9.234 11.008 -2.637 1 98.69 97 ASN A CA 1
ATOM 771 C C . ASN A 1 97 ? -10.273 11.336 -1.574 1 98.69 97 ASN A C 1
ATOM 773 O O . ASN A 1 97 ? -10.234 12.406 -0.96 1 98.69 97 ASN A O 1
ATOM 777 N N . ALA A 1 98 ? -11.195 10.422 -1.374 1 98.19 98 ALA A N 1
ATOM 778 C CA . ALA A 1 98 ? -12.211 10.609 -0.341 1 98.19 98 ALA A CA 1
ATOM 779 C C . ALA A 1 98 ? -11.578 10.711 1.042 1 98.19 98 ALA A C 1
ATOM 781 O O . ALA A 1 98 ? -12.023 11.5 1.88 1 98.19 98 ALA A O 1
ATOM 782 N N . LYS A 1 99 ? -10.57 9.914 1.239 1 98.06 99 LYS A N 1
ATOM 783 C CA . LYS A 1 99 ? -9.883 9.945 2.525 1 98.06 99 LYS A CA 1
ATOM 784 C C . LYS A 1 99 ? -9.203 11.289 2.756 1 98.06 99 LYS A C 1
ATOM 786 O O . LYS A 1 99 ? -9.211 11.82 3.871 1 98.06 99 LYS A O 1
ATOM 791 N N . ILE A 1 100 ? -8.594 11.844 1.779 1 98.12 100 ILE A N 1
ATOM 792 C CA . ILE A 1 100 ? -7.965 13.156 1.884 1 98.12 100 ILE A CA 1
ATOM 793 C C . ILE A 1 100 ? -9.016 14.203 2.236 1 98.12 100 ILE A C 1
ATOM 795 O O . ILE A 1 100 ? -8.781 15.07 3.082 1 98.12 100 ILE A O 1
ATOM 799 N N . ASP A 1 101 ? -10.172 14.148 1.573 1 98.12 101 ASP A N 1
ATOM 800 C CA . ASP A 1 101 ? -11.258 15.062 1.892 1 98.12 101 ASP A CA 1
ATOM 801 C C . ASP A 1 101 ? -11.672 14.945 3.357 1 98.12 101 ASP A C 1
ATOM 803 O O . ASP A 1 101 ? -11.867 15.953 4.039 1 98.12 101 ASP A O 1
ATOM 807 N N . LEU A 1 102 ? -11.836 13.766 3.828 1 97.06 102 LEU A N 1
ATOM 808 C CA . LEU A 1 102 ? -12.211 13.523 5.215 1 97.06 102 LEU A CA 1
ATOM 809 C C . LEU A 1 102 ? -11.156 14.062 6.172 1 97.06 102 LEU A C 1
ATOM 811 O O . LEU A 1 102 ? -11.477 14.695 7.18 1 97.06 102 LEU A O 1
ATOM 815 N N . ASN A 1 103 ? -9.883 13.828 5.848 1 96.75 103 ASN A N 1
ATOM 816 C CA . ASN A 1 103 ? -8.789 14.297 6.695 1 96.75 103 ASN A CA 1
ATOM 817 C C . ASN A 1 103 ? -8.695 15.82 6.703 1 96.75 103 ASN A C 1
ATOM 819 O O . ASN A 1 103 ? -8.305 16.422 7.711 1 96.75 103 ASN A O 1
ATOM 823 N N . ALA A 1 104 ? -9.047 16.391 5.582 1 96.81 104 ALA A N 1
ATOM 824 C CA . ALA A 1 104 ? -9.047 17.859 5.52 1 96.81 104 ALA A CA 1
ATOM 825 C C . ALA A 1 104 ? -10.047 18.438 6.508 1 96.81 104 ALA A C 1
ATOM 827 O O . ALA A 1 104 ? -9.805 19.5 7.086 1 96.81 104 ALA A O 1
ATOM 828 N N . LYS A 1 105 ? -11.133 17.766 6.688 1 96.25 105 LYS A N 1
ATOM 829 C CA . LYS A 1 105 ? -12.141 18.203 7.652 1 96.25 105 LYS A CA 1
ATOM 830 C C . LYS A 1 105 ? -11.664 17.969 9.086 1 96.25 105 LYS A C 1
ATOM 832 O O . LYS A 1 105 ? -11.867 18.828 9.953 1 96.25 105 LYS A O 1
ATOM 837 N N . LYS A 1 106 ? -10.992 16.859 9.32 1 95.5 106 LYS A N 1
ATOM 838 C CA . LYS A 1 106 ? -10.508 16.5 10.648 1 95.5 106 LYS A CA 1
ATOM 839 C C . LYS A 1 106 ? -9.297 17.344 11.039 1 95.5 106 LYS A C 1
ATOM 841 O O . LYS A 1 106 ? -9.102 17.641 12.219 1 95.5 106 LYS A O 1
ATOM 846 N N . TYR A 1 107 ? -8.5 17.656 10.016 1 96.38 107 TYR A N 1
ATOM 847 C CA . TYR A 1 107 ? -7.258 18.406 10.219 1 96.38 107 TYR A CA 1
ATOM 848 C C . TYR A 1 107 ? -7.234 19.672 9.375 1 96.38 107 TYR A C 1
ATOM 850 O O . TYR A 1 107 ? -6.43 19.797 8.445 1 96.38 107 TYR A O 1
ATOM 858 N N . PRO A 1 108 ? -8.031 20.625 9.836 1 95.69 108 PRO A N 1
ATOM 859 C CA . PRO A 1 108 ? -7.984 21.891 9.102 1 95.69 108 PRO A CA 1
ATOM 860 C C . PRO A 1 108 ? -6.586 22.5 9.062 1 95.69 108 PRO A C 1
ATOM 862 O O . PRO A 1 108 ? -5.895 22.531 10.086 1 95.69 108 PRO A O 1
ATOM 865 N N . ALA A 1 109 ? -6.23 22.938 7.859 1 94.62 109 ALA A N 1
ATOM 866 C CA . ALA A 1 109 ? -4.855 23.391 7.645 1 94.62 109 ALA A CA 1
ATOM 867 C C . ALA A 1 109 ? -4.473 24.484 8.641 1 94.62 109 ALA A C 1
ATOM 869 O O . ALA A 1 109 ? -3.348 24.5 9.141 1 94.62 109 ALA A O 1
ATOM 870 N N . ASP A 1 110 ? -5.371 25.328 8.938 1 94.38 110 ASP A N 1
ATOM 871 C CA . ASP A 1 110 ? -5.086 26.469 9.805 1 94.38 110 ASP A CA 1
ATOM 872 C C . ASP A 1 110 ? -4.887 26.016 11.25 1 94.38 110 ASP A C 1
ATOM 874 O O . ASP A 1 110 ? -4.152 26.656 12.008 1 94.38 110 ASP A O 1
ATOM 878 N N . LYS A 1 111 ? -5.465 24.906 11.609 1 94.06 111 LYS A N 1
ATOM 879 C CA . LYS A 1 111 ? -5.363 24.422 12.984 1 94.06 111 LYS A CA 1
ATOM 880 C C . LYS A 1 111 ? -4.25 23.391 13.117 1 94.06 111 LYS A C 1
ATOM 882 O O . LYS A 1 111 ? -3.602 23.297 14.164 1 94.06 111 LYS A O 1
ATOM 887 N N . ALA A 1 112 ? -4.004 22.688 12.102 1 94.69 112 ALA A N 1
ATOM 888 C CA . ALA A 1 112 ? -3.121 21.531 12.195 1 94.69 112 ALA A CA 1
ATOM 889 C C . ALA A 1 112 ? -1.721 21.859 11.688 1 94.69 112 ALA A C 1
ATOM 891 O O . ALA A 1 112 ? -0.82 21.031 11.734 1 94.69 112 ALA A O 1
ATOM 892 N N . ARG A 1 113 ? -1.533 23.047 11.297 1 95.06 113 ARG A N 1
ATOM 893 C CA . ARG A 1 113 ? -0.248 23.438 10.727 1 95.06 113 ARG A CA 1
ATOM 894 C C . ARG A 1 113 ? 0.881 23.234 11.727 1 95.06 113 ARG A C 1
ATOM 896 O O . ARG A 1 113 ? 0.829 23.766 12.844 1 95.06 113 ARG A O 1
ATOM 903 N N . GLY A 1 114 ? 1.796 22.438 11.375 1 94.75 114 GLY A N 1
ATOM 904 C CA . GLY A 1 114 ? 2.986 22.219 12.18 1 94.75 114 GLY A CA 1
ATOM 905 C C . GLY A 1 114 ? 2.719 21.375 13.422 1 94.75 114 GLY A C 1
ATOM 906 O O . GLY A 1 114 ? 3.549 21.328 14.328 1 94.75 114 GLY A O 1
ATOM 907 N N . SER A 1 115 ? 1.57 20.797 13.469 1 93.06 115 SER A N 1
ATOM 908 C CA . SER A 1 115 ? 1.198 20.016 14.648 1 93.06 115 SER A CA 1
ATOM 909 C C . SER A 1 115 ? 0.955 18.547 14.289 1 93.06 115 SER A C 1
ATOM 911 O O . SER A 1 115 ? 0.365 18.25 13.25 1 93.06 115 SER A O 1
ATOM 913 N N . ASN A 1 116 ? 1.393 17.594 15.109 1 92.19 116 ASN A N 1
ATOM 914 C CA . ASN A 1 116 ? 1.117 16.188 14.906 1 92.19 116 ASN A CA 1
ATOM 915 C C . ASN A 1 116 ? 0.067 15.664 15.883 1 92.19 116 ASN A C 1
ATOM 917 O O . ASN A 1 116 ? -0.007 14.461 16.141 1 92.19 116 ASN A O 1
ATOM 921 N N . ALA A 1 117 ? -0.618 16.578 16.484 1 90.12 117 ALA A N 1
ATOM 922 C CA . ALA A 1 117 ? -1.657 16.172 17.422 1 90.12 117 ALA A CA 1
ATOM 923 C C . ALA A 1 117 ? -2.775 15.414 16.719 1 90.12 117 ALA A C 1
ATOM 925 O O . ALA A 1 117 ? -2.975 15.57 15.516 1 90.12 117 ALA A O 1
ATOM 926 N N . LYS A 1 118 ? -3.449 14.641 17.516 1 91 118 LYS A N 1
ATOM 927 C CA . LYS A 1 118 ? -4.621 13.945 17 1 91 118 LYS A CA 1
ATOM 928 C C . LYS A 1 118 ? -5.77 14.914 16.734 1 91 118 LYS A C 1
ATOM 930 O O . LYS A 1 118 ? -5.863 15.961 17.391 1 91 118 LYS A O 1
ATOM 935 N N . TYR A 1 119 ? -6.59 14.445 15.797 1 90.38 119 TYR A N 1
ATOM 936 C CA . TYR A 1 119 ? -7.66 15.32 15.328 1 90.38 119 TYR A CA 1
ATOM 937 C C . TYR A 1 119 ? -8.539 15.773 16.484 1 90.38 119 TYR A C 1
ATOM 939 O O . TYR A 1 119 ? -9.172 16.828 16.422 1 90.38 119 TYR A O 1
ATOM 947 N N . THR A 1 120 ? -8.672 14.977 17.5 1 88.62 120 THR A N 1
ATOM 948 C CA . THR A 1 120 ? -9.508 15.336 18.641 1 88.62 120 THR A CA 1
ATOM 949 C C . THR A 1 120 ? -9.047 16.641 19.266 1 88.62 120 THR A C 1
ATOM 951 O O . THR A 1 120 ? -9.82 17.328 19.938 1 88.62 120 THR A O 1
ATOM 954 N N . ALA A 1 121 ? -7.871 17.047 19.047 1 88.69 121 ALA A N 1
ATOM 955 C CA . ALA A 1 121 ? -7.312 18.281 19.578 1 88.69 121 ALA A CA 1
ATOM 956 C C . ALA A 1 121 ? -7.871 19.5 18.828 1 88.69 121 ALA A C 1
ATOM 958 O O . ALA A 1 121 ? -7.781 20.625 19.297 1 88.69 121 ALA A O 1
ATOM 959 N N . TYR A 1 122 ? -8.5 19.219 17.719 1 85.5 122 TYR A N 1
ATOM 960 C CA . TYR A 1 122 ? -8.906 20.328 16.859 1 85.5 122 TYR A CA 1
ATOM 961 C C . TYR A 1 122 ? -10.422 20.484 16.859 1 85.5 122 TYR A C 1
ATOM 963 O O . TYR A 1 122 ? -10.969 21.359 16.188 1 85.5 122 TYR A O 1
ATOM 971 N N . GLN A 1 123 ? -10.992 19.438 17.453 1 76.69 123 GLN A N 1
ATOM 972 C CA . GLN A 1 123 ? -12.445 19.5 17.547 1 76.69 123 GLN A CA 1
ATOM 973 C C . GLN A 1 123 ? -12.883 20.484 18.625 1 76.69 123 GLN A C 1
ATOM 975 O O . GLN A 1 123 ? -12.195 20.656 19.641 1 76.69 123 GLN A O 1
ATOM 980 N N . GLU A 1 124 ? -13.211 21.703 18.25 1 61.72 124 GLU A N 1
ATOM 981 C CA . GLU A 1 124 ? -13.742 22.688 19.172 1 61.72 124 GLU A CA 1
ATOM 982 C C . GLU A 1 124 ? -14.422 22.031 20.359 1 61.72 124 GLU A C 1
ATOM 984 O O . GLU A 1 124 ? -15.188 21.062 20.188 1 61.72 124 GLU A O 1
ATOM 989 N N . GLN A 1 125 ? -13.727 22.281 21.625 1 44.91 125 GLN A N 1
ATOM 990 C CA . GLN A 1 125 ? -14.555 22.234 22.828 1 44.91 125 GLN A CA 1
ATOM 991 C C . GLN A 1 125 ? -15.773 23.141 22.688 1 44.91 125 GLN A C 1
ATOM 993 O O . GLN A 1 125 ? -15.719 24.172 22.031 1 44.91 125 GLN A O 1
ATOM 998 N N . MET B 1 1 ? -13.789 18.203 -33.781 1 28.16 1 MET B N 1
ATOM 999 C CA . MET B 1 1 ? -12.492 17.547 -33.594 1 28.16 1 MET B CA 1
ATOM 1000 C C . MET B 1 1 ? -12.242 17.234 -32.125 1 28.16 1 MET B C 1
ATOM 1002 O O . MET B 1 1 ? -12.133 18.141 -31.297 1 28.16 1 MET B O 1
ATOM 1006 N N . THR B 1 2 ? -12.859 16.312 -31.562 1 37.78 2 THR B N 1
ATOM 1007 C CA . THR B 1 2 ? -13.016 15.977 -30.156 1 37.78 2 THR B CA 1
ATOM 1008 C C . THR B 1 2 ? -11.656 15.906 -29.469 1 37.78 2 THR B C 1
ATOM 1010 O O . THR B 1 2 ? -10.695 15.383 -30.031 1 37.78 2 THR B O 1
ATOM 1013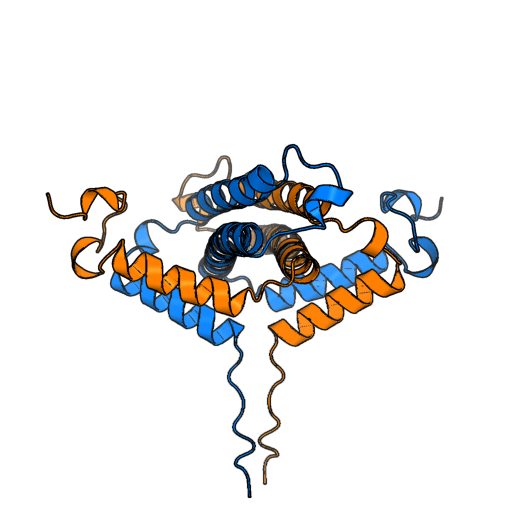 N N . ASP B 1 3 ? -11.141 17.062 -28.875 1 35.31 3 ASP B N 1
ATOM 1014 C CA . ASP B 1 3 ? -9.875 17.312 -28.188 1 35.31 3 ASP B CA 1
ATOM 1015 C C . ASP B 1 3 ? -9.391 16.047 -27.469 1 35.31 3 ASP B C 1
ATOM 1017 O O . ASP B 1 3 ? -10.109 15.477 -26.641 1 35.31 3 ASP B O 1
ATOM 1021 N N . ASP B 1 4 ? -8.82 15.047 -28.078 1 41.56 4 ASP B N 1
ATOM 1022 C CA . ASP B 1 4 ? -8.07 13.898 -27.594 1 41.56 4 ASP B CA 1
ATOM 1023 C C . ASP B 1 4 ? -7.336 14.227 -26.297 1 41.56 4 ASP B C 1
ATOM 1025 O O . ASP B 1 4 ? -6.133 14.484 -26.312 1 41.56 4 ASP B O 1
ATOM 1029 N N . SER B 1 5 ? -7.738 15.062 -25.328 1 47.38 5 SER B N 1
ATOM 1030 C CA . SER B 1 5 ? -7.277 15.617 -24.062 1 47.38 5 SER B CA 1
ATOM 1031 C C . SER B 1 5 ? -6.613 14.555 -23.203 1 47.38 5 SER B C 1
ATOM 1033 O O . SER B 1 5 ? -7.191 13.484 -22.969 1 47.38 5 SER B O 1
ATOM 1035 N N . ILE B 1 6 ? -5.363 14.359 -23.203 1 52.72 6 ILE B N 1
ATOM 1036 C CA . ILE B 1 6 ? -4.484 13.539 -22.375 1 52.72 6 ILE B CA 1
ATOM 1037 C C . ILE B 1 6 ? -5.094 13.367 -20.984 1 52.72 6 ILE B C 1
ATOM 1039 O O . ILE B 1 6 ? -5.32 14.344 -20.281 1 52.72 6 ILE B O 1
ATOM 1043 N N . ARG B 1 7 ? -5.922 12.375 -20.719 1 66.81 7 ARG B N 1
ATOM 1044 C CA . ARG B 1 7 ? -6.395 12.102 -19.359 1 66.81 7 ARG B CA 1
ATOM 1045 C C . ARG B 1 7 ? -5.234 12.07 -18.375 1 66.81 7 ARG B C 1
ATOM 1047 O O . ARG B 1 7 ? -4.23 11.391 -18.609 1 66.81 7 ARG B O 1
ATOM 1054 N N . PRO B 1 8 ? -5.27 12.992 -17.547 1 77.75 8 PRO B N 1
ATOM 1055 C CA . PRO B 1 8 ? -4.172 13.016 -16.562 1 77.75 8 PRO B CA 1
ATOM 1056 C C . PRO B 1 8 ? -3.975 11.672 -15.867 1 77.75 8 PRO B C 1
ATOM 1058 O O . PRO B 1 8 ? -4.91 10.875 -15.773 1 77.75 8 PRO B O 1
ATOM 1061 N N . ASP B 1 9 ? -2.756 11.305 -15.641 1 91.69 9 ASP B N 1
ATOM 1062 C CA . ASP B 1 9 ? -2.416 10.109 -14.875 1 91.69 9 ASP B CA 1
ATOM 1063 C C . ASP B 1 9 ? -2.996 10.18 -13.461 1 91.69 9 ASP B C 1
ATOM 1065 O O . ASP B 1 9 ? -2.678 11.094 -12.703 1 91.69 9 ASP B O 1
ATOM 1069 N N . SER B 1 10 ? -3.941 9.266 -13.195 1 95.25 10 SER B N 1
ATOM 1070 C CA . SER B 1 10 ? -4.699 9.312 -11.945 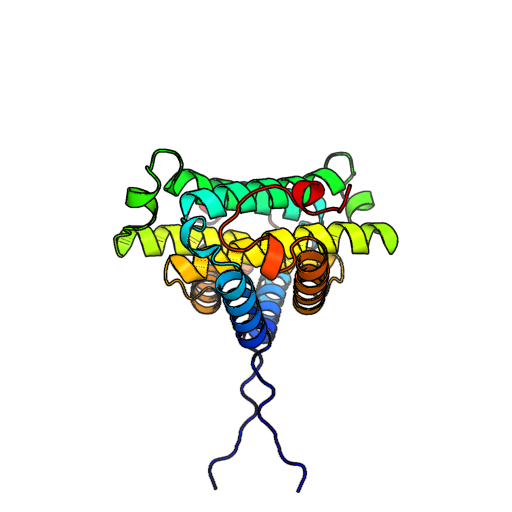1 95.25 10 SER B CA 1
ATOM 1071 C C . SER B 1 10 ? -3.771 9.234 -10.734 1 95.25 10 SER B C 1
ATOM 1073 O O . SER B 1 10 ? -3.988 9.93 -9.742 1 95.25 10 SER B O 1
ATOM 1075 N N . LEU B 1 11 ? -2.709 8.445 -10.852 1 98 11 LEU B N 1
ATOM 1076 C CA . LEU B 1 11 ? -1.772 8.32 -9.742 1 98 11 LEU B CA 1
ATOM 1077 C C . LEU B 1 11 ? -0.977 9.609 -9.547 1 98 11 LEU B C 1
ATOM 1079 O O . LEU B 1 11 ? -0.738 10.031 -8.414 1 98 11 LEU B O 1
ATOM 1083 N N . GLU B 1 12 ? -0.572 10.195 -10.578 1 97 12 GLU B N 1
ATOM 1084 C CA . GLU B 1 12 ? 0.154 11.461 -10.508 1 97 12 GLU B CA 1
ATOM 1085 C C . GLU B 1 12 ? -0.697 12.547 -9.867 1 97 12 GLU B C 1
ATOM 1087 O O . GLU B 1 12 ? -0.205 13.32 -9.047 1 97 12 GLU B O 1
ATOM 1092 N N . ASN B 1 13 ? -1.925 12.594 -10.25 1 97.88 13 ASN B N 1
ATOM 1093 C CA . ASN B 1 13 ? -2.832 13.57 -9.664 1 97.88 13 ASN B CA 1
ATOM 1094 C C . ASN B 1 13 ? -3.018 13.344 -8.164 1 97.88 13 ASN B C 1
ATOM 1096 O O . ASN B 1 13 ? -3.049 14.297 -7.387 1 97.88 13 ASN B O 1
ATOM 1100 N N . LEU B 1 14 ? -3.158 12.109 -7.82 1 98.5 14 LEU B N 1
ATOM 1101 C CA . LEU B 1 14 ? -3.32 11.781 -6.406 1 98.5 14 LEU B CA 1
ATOM 1102 C C . LEU B 1 14 ? -2.078 12.172 -5.613 1 98.5 14 LEU B C 1
ATOM 1104 O O . LEU B 1 14 ? -2.184 12.758 -4.535 1 98.5 14 LEU B O 1
ATOM 1108 N N . ARG B 1 15 ? -0.916 11.883 -6.125 1 98.38 15 ARG B N 1
ATOM 1109 C CA . ARG B 1 15 ? 0.335 12.227 -5.457 1 98.38 15 ARG B CA 1
ATOM 1110 C C . ARG B 1 15 ? 0.447 13.734 -5.254 1 98.38 15 ARG B C 1
ATOM 1112 O O . ARG B 1 15 ? 0.858 14.195 -4.188 1 98.38 15 ARG B O 1
ATOM 1119 N N . ALA B 1 16 ? 0.097 14.453 -6.266 1 98.25 16 ALA B N 1
ATOM 1120 C CA . ALA B 1 16 ? 0.133 15.906 -6.172 1 98.25 16 ALA B CA 1
ATOM 1121 C C . ALA B 1 16 ? -0.812 16.406 -5.082 1 98.25 16 ALA B C 1
ATOM 1123 O O . ALA B 1 16 ? -0.472 17.328 -4.332 1 98.25 16 ALA B O 1
ATOM 1124 N N . ARG B 1 17 ? -1.941 15.836 -5.031 1 98.5 17 ARG B N 1
ATOM 1125 C CA . ARG B 1 17 ? -2.924 16.219 -4.02 1 98.5 17 ARG B CA 1
ATOM 1126 C C . ARG B 1 17 ? -2.408 15.922 -2.615 1 98.5 17 ARG B C 1
ATOM 1128 O O . ARG B 1 17 ? -2.553 16.734 -1.708 1 98.5 17 ARG B O 1
ATOM 1135 N N . ILE B 1 18 ? -1.813 14.766 -2.416 1 98.69 18 ILE B N 1
ATOM 1136 C CA . ILE B 1 18 ? -1.251 14.383 -1.125 1 98.69 18 ILE B CA 1
ATOM 1137 C C . ILE B 1 18 ? -0.1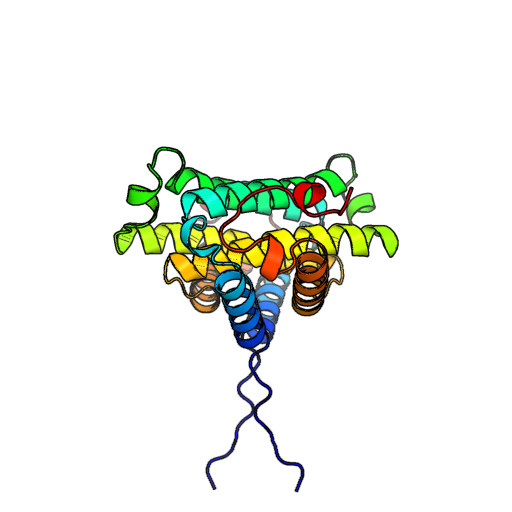45 15.359 -0.734 1 98.69 18 ILE B C 1
ATOM 1139 O O . ILE B 1 18 ? -0.105 15.836 0.401 1 98.69 18 ILE B O 1
ATOM 1143 N N . ASN B 1 19 ? 0.73 15.672 -1.68 1 98.44 19 ASN B N 1
ATOM 1144 C CA . ASN B 1 19 ? 1.83 16.594 -1.409 1 98.44 19 ASN B CA 1
ATOM 1145 C C . ASN B 1 19 ? 1.319 17.969 -1.001 1 98.44 19 ASN B C 1
ATOM 1147 O O . ASN B 1 19 ? 1.86 18.594 -0.084 1 98.44 19 ASN B O 1
ATOM 1151 N N . HIS B 1 20 ? 0.359 18.406 -1.699 1 98.38 20 HIS B N 1
ATOM 1152 C CA . HIS B 1 20 ? -0.242 19.688 -1.355 1 98.38 20 HIS B CA 1
ATOM 1153 C C . HIS B 1 20 ? -0.845 19.656 0.045 1 98.38 20 HIS B C 1
ATOM 1155 O O . HIS B 1 20 ? -0.673 20.594 0.821 1 98.38 20 HIS B O 1
ATOM 1161 N N . PHE B 1 21 ? -1.591 18.609 0.354 1 98.56 21 PHE B N 1
ATOM 1162 C CA . PHE B 1 21 ? -2.213 18.422 1.658 1 98.56 21 PHE B CA 1
ATOM 1163 C C . PHE B 1 21 ? -1.172 18.484 2.77 1 98.56 21 PHE B C 1
ATOM 1165 O O . PHE B 1 21 ? -1.372 19.172 3.771 1 98.56 21 PHE B O 1
ATOM 1172 N N . VAL B 1 22 ? -0.053 17.797 2.59 1 98.38 22 VAL B N 1
ATOM 1173 C CA . VAL B 1 22 ? 1.029 17.734 3.566 1 98.38 22 VAL B CA 1
ATOM 1174 C C . VAL B 1 22 ? 1.681 19.109 3.705 1 98.38 22 VAL B C 1
ATOM 1176 O O . VAL B 1 22 ? 1.923 19.578 4.82 1 98.38 22 VAL B O 1
ATOM 1179 N N . ALA B 1 23 ? 1.903 19.797 2.57 1 98.19 23 ALA B N 1
ATOM 1180 C CA . ALA B 1 23 ? 2.578 21.094 2.555 1 98.19 23 ALA B CA 1
ATOM 1181 C C . ALA B 1 23 ? 1.745 22.156 3.268 1 98.19 23 ALA B C 1
ATOM 1183 O O . ALA B 1 23 ? 2.273 22.938 4.059 1 98.19 23 ALA B O 1
ATOM 1184 N N . GLU B 1 24 ? 0.5 22.156 3.061 1 97.81 24 GLU B N 1
ATOM 1185 C CA . GLU B 1 24 ? -0.396 23.141 3.658 1 97.81 24 GLU B CA 1
ATOM 1186 C C . GLU B 1 24 ? -0.396 23.047 5.18 1 97.81 24 GLU B C 1
ATOM 1188 O O . GLU B 1 24 ? -0.639 24.031 5.875 1 97.81 24 GLU B O 1
ATOM 1193 N N . ARG B 1 25 ? -0.073 21.891 5.66 1 97.81 25 ARG B N 1
ATOM 1194 C CA . ARG B 1 25 ? -0.153 21.641 7.098 1 97.81 25 ARG B CA 1
ATOM 1195 C C . ARG B 1 25 ? 1.238 21.531 7.711 1 97.81 25 ARG B C 1
ATOM 1197 O O . ARG B 1 25 ? 1.376 21.234 8.898 1 97.81 25 ARG B O 1
ATOM 1204 N N . GLU B 1 26 ? 2.266 21.703 6.867 1 97.81 26 GLU B N 1
ATOM 1205 C CA . GLU B 1 26 ? 3.666 21.625 7.273 1 97.81 26 GLU B CA 1
ATOM 1206 C C . GLU B 1 26 ? 3.973 20.312 7.969 1 97.81 26 GLU B C 1
ATOM 1208 O O . GLU B 1 26 ? 4.641 20.281 9.008 1 97.81 26 GLU B O 1
ATOM 1213 N N . TRP B 1 27 ? 3.438 19.281 7.43 1 97.81 27 TRP B N 1
ATOM 1214 C CA . TRP B 1 27 ? 3.598 17.953 8.039 1 97.81 27 TRP B CA 1
ATOM 1215 C C . TRP B 1 27 ? 4.867 17.281 7.543 1 97.81 27 TRP B C 1
ATOM 1217 O O . TRP B 1 27 ? 5.305 16.281 8.109 1 97.81 27 TRP B O 1
ATOM 1227 N N . ASP B 1 28 ? 5.539 17.812 6.555 1 97.19 28 ASP B N 1
ATOM 1228 C CA . ASP B 1 28 ? 6.773 17.25 6.02 1 97.19 28 ASP B CA 1
ATOM 1229 C C . ASP B 1 28 ? 7.805 17.047 7.125 1 97.19 28 ASP B C 1
ATOM 1231 O O . ASP B 1 28 ? 8.586 16.094 7.074 1 97.19 28 ASP B O 1
ATOM 1235 N N . GLN B 1 29 ? 7.863 17.922 8.031 1 96.69 29 GLN B N 1
ATOM 1236 C CA . GLN B 1 29 ? 8.859 17.875 9.102 1 96.69 29 GLN B CA 1
ATOM 1237 C C . GLN B 1 29 ? 8.695 16.609 9.938 1 96.69 29 GLN B C 1
ATOM 1239 O O . GLN B 1 29 ? 9.648 16.156 10.578 1 96.69 29 GLN B O 1
ATOM 1244 N N . PHE B 1 30 ? 7.465 15.992 9.961 1 97.31 30 PHE B N 1
ATOM 1245 C CA . PHE B 1 30 ? 7.207 14.781 10.734 1 97.31 30 PHE B CA 1
ATOM 1246 C C . PHE B 1 30 ? 7.301 13.547 9.852 1 97.31 30 PHE B C 1
ATOM 1248 O O . PHE B 1 30 ? 7.262 12.422 10.344 1 97.31 30 PHE B O 1
ATOM 1255 N N . HIS B 1 31 ? 7.371 13.711 8.508 1 97.81 31 HIS B N 1
ATOM 1256 C CA . HIS B 1 31 ? 7.246 12.617 7.559 1 97.81 31 HIS B CA 1
ATOM 1257 C C . HIS B 1 31 ? 8.617 12.07 7.164 1 97.81 31 HIS B C 1
ATOM 1259 O O . HIS B 1 31 ? 8.969 12.047 5.984 1 97.81 31 HIS B O 1
ATOM 1265 N N . THR B 1 32 ? 9.305 11.508 8.203 1 98.19 32 THR B N 1
ATOM 1266 C CA . THR B 1 32 ? 10.484 10.703 7.887 1 98.19 32 THR B CA 1
ATOM 1267 C C . THR B 1 32 ? 10.07 9.328 7.363 1 98.19 32 THR B C 1
ATOM 1269 O O . THR B 1 32 ? 8.984 8.836 7.684 1 98.19 32 THR B O 1
ATOM 1272 N N . PRO B 1 33 ? 10.93 8.68 6.625 1 98.69 33 PRO B N 1
ATOM 1273 C CA . PRO B 1 33 ? 10.594 7.332 6.164 1 98.69 33 PRO B CA 1
ATOM 1274 C C . PRO B 1 33 ? 10.25 6.383 7.309 1 98.69 33 PRO B C 1
ATOM 1276 O O . PRO B 1 33 ? 9.312 5.586 7.199 1 98.69 33 PRO B O 1
ATOM 1279 N N . LYS B 1 34 ? 10.953 6.535 8.414 1 98.69 34 LYS B N 1
ATOM 1280 C CA . LYS B 1 34 ? 10.688 5.688 9.578 1 98.69 34 LYS B CA 1
ATOM 1281 C C . LYS B 1 34 ? 9.289 5.938 10.125 1 98.69 34 LYS B C 1
ATOM 1283 O O . LYS B 1 34 ? 8.516 4.996 10.328 1 98.69 34 LYS B O 1
ATOM 1288 N N . ASN B 1 35 ? 8.953 7.203 10.352 1 98.62 35 ASN B N 1
ATOM 1289 C CA . ASN B 1 35 ? 7.637 7.527 10.875 1 98.62 35 ASN B CA 1
ATOM 1290 C C . ASN B 1 35 ? 6.527 7.059 9.938 1 98.62 35 ASN B C 1
ATOM 1292 O O . ASN B 1 35 ? 5.52 6.512 10.391 1 98.62 35 ASN B O 1
ATOM 1296 N N . LEU B 1 36 ? 6.742 7.262 8.711 1 98.75 36 LEU B N 1
ATOM 1297 C CA . LEU B 1 36 ? 5.738 6.898 7.715 1 98.75 36 LEU B CA 1
ATOM 1298 C C . LEU B 1 36 ? 5.57 5.387 7.637 1 98.75 36 LEU B C 1
ATOM 1300 O O . LEU B 1 36 ? 4.449 4.887 7.516 1 98.75 36 LEU B O 1
ATOM 1304 N N . ALA B 1 37 ? 6.684 4.684 7.691 1 98.81 37 ALA B N 1
ATOM 1305 C CA . ALA B 1 37 ? 6.605 3.225 7.688 1 98.81 37 ALA B CA 1
ATOM 1306 C C . ALA B 1 37 ? 5.82 2.713 8.891 1 98.81 37 ALA B C 1
ATOM 1308 O O . ALA B 1 37 ? 5.008 1.795 8.766 1 98.81 37 ALA B O 1
ATOM 1309 N N . MET B 1 38 ? 6.07 3.303 9.992 1 98.56 38 MET B N 1
ATOM 1310 C CA . MET B 1 38 ? 5.344 2.938 11.203 1 98.56 38 MET B CA 1
ATOM 1311 C C . MET B 1 38 ? 3.854 3.215 11.047 1 98.56 38 MET B C 1
ATOM 1313 O O . MET B 1 38 ? 3.021 2.383 11.414 1 98.56 38 MET B O 1
ATOM 1317 N N . ALA B 1 39 ? 3.541 4.355 10.547 1 98.5 39 ALA B N 1
ATOM 1318 C CA . ALA B 1 39 ? 2.139 4.699 10.32 1 98.5 39 ALA B CA 1
ATOM 1319 C C . ALA B 1 39 ? 1.487 3.74 9.336 1 98.5 39 ALA B C 1
ATOM 1321 O O . ALA B 1 39 ? 0.359 3.289 9.547 1 98.5 39 ALA B O 1
ATOM 1322 N N . MET B 1 40 ? 2.217 3.416 8.266 1 98.81 40 MET B N 1
ATOM 1323 C CA . MET B 1 40 ? 1.667 2.549 7.227 1 98.81 40 MET B CA 1
ATOM 1324 C C . MET B 1 40 ? 1.318 1.176 7.793 1 98.81 40 MET B C 1
ATOM 1326 O O . MET B 1 40 ? 0.257 0.626 7.492 1 98.81 40 MET B O 1
ATOM 1330 N N . ILE B 1 41 ? 2.217 0.628 8.617 1 98.75 41 ILE B N 1
ATOM 1331 C CA . ILE B 1 41 ? 1.995 -0.733 9.094 1 98.75 41 ILE B CA 1
ATOM 1332 C C . ILE B 1 41 ? 0.804 -0.758 10.047 1 98.75 41 ILE B C 1
ATOM 1334 O O . ILE B 1 41 ? 0.067 -1.745 10.109 1 98.75 41 ILE B O 1
ATOM 1338 N N . VAL B 1 42 ? 0.546 0.279 10.773 1 98.69 42 VAL B N 1
ATOM 1339 C CA . VAL B 1 42 ? -0.643 0.38 11.617 1 98.69 42 VAL B CA 1
ATOM 1340 C C . VAL B 1 42 ? -1.897 0.302 10.75 1 98.69 42 VAL B C 1
ATOM 1342 O O . VAL B 1 42 ? -2.811 -0.476 11.031 1 98.69 42 VAL B O 1
ATOM 1345 N N . GLU B 1 43 ? -1.936 1.102 9.688 1 98.75 43 GLU B N 1
ATOM 1346 C CA . GLU B 1 43 ? -3.092 1.082 8.797 1 98.75 43 GLU B CA 1
ATOM 1347 C C . GLU B 1 43 ? -3.24 -0.274 8.109 1 98.75 43 GLU B C 1
ATOM 1349 O O . GLU B 1 43 ? -4.359 -0.746 7.895 1 98.75 43 GLU B O 1
ATOM 1354 N N . ALA B 1 44 ? -2.119 -0.864 7.672 1 98.81 44 ALA B N 1
ATOM 1355 C CA . ALA B 1 44 ? -2.166 -2.199 7.082 1 98.81 44 ALA B CA 1
ATOM 1356 C C . ALA B 1 44 ? -2.752 -3.213 8.055 1 98.81 44 ALA B C 1
ATOM 1358 O O . ALA B 1 44 ? -3.498 -4.109 7.66 1 98.81 44 ALA B O 1
ATOM 1359 N N . ALA B 1 45 ? -2.387 -3.076 9.312 1 98.75 45 ALA B N 1
ATOM 1360 C CA . ALA B 1 45 ? -2.938 -3.959 10.336 1 98.75 45 ALA B CA 1
ATOM 1361 C C . ALA B 1 45 ? -4.449 -3.779 10.461 1 98.75 45 ALA B C 1
ATOM 1363 O O . ALA B 1 45 ? -5.176 -4.738 10.734 1 98.75 45 ALA B O 1
ATOM 1364 N N . GLU B 1 46 ? -4.922 -2.566 10.273 1 98.81 46 GLU B N 1
ATOM 1365 C CA . GLU B 1 46 ? -6.363 -2.328 10.312 1 98.81 46 GLU B CA 1
ATOM 1366 C C . GLU B 1 46 ? -7.074 -3.053 9.18 1 98.81 46 GLU B C 1
ATOM 1368 O O . GLU B 1 46 ? -8.211 -3.498 9.336 1 98.81 46 GLU B O 1
ATOM 1373 N N . VAL B 1 47 ? -6.441 -3.174 8.008 1 98.81 47 VAL B N 1
ATOM 1374 C CA . VAL B 1 47 ? -6.996 -3.99 6.938 1 98.81 47 VAL B CA 1
ATOM 1375 C C . VAL B 1 47 ? -7.125 -5.438 7.402 1 98.81 47 VAL B C 1
ATOM 1377 O O . VAL B 1 47 ? -8.18 -6.055 7.246 1 98.81 47 VAL B O 1
ATOM 1380 N N . VAL B 1 48 ? -6.07 -6 8.031 1 98.75 48 VAL B N 1
ATOM 1381 C CA . VAL B 1 48 ? -6.047 -7.379 8.508 1 98.75 48 VAL B CA 1
ATOM 1382 C C . VAL B 1 48 ? -7.172 -7.598 9.516 1 98.75 48 VAL B C 1
ATOM 1384 O O . VAL B 1 48 ? -7.824 -8.648 9.516 1 98.75 48 VAL B O 1
ATOM 1387 N N . GLU B 1 49 ? -7.391 -6.645 10.352 1 98.62 49 GLU B N 1
ATOM 1388 C CA . GLU B 1 49 ? -8.406 -6.742 11.398 1 98.62 49 GLU B CA 1
ATOM 1389 C C . GLU B 1 49 ? -9.773 -7.082 10.812 1 98.62 49 GLU B C 1
ATOM 1391 O O . GLU B 1 49 ? -10.547 -7.824 11.414 1 98.62 49 GLU B O 1
ATOM 1396 N N . HIS B 1 50 ? -10.109 -6.586 9.617 1 98.38 50 HIS B N 1
ATOM 1397 C CA . HIS B 1 50 ? -11.414 -6.801 8.992 1 98.38 50 HIS B CA 1
ATOM 1398 C C . HIS B 1 50 ? -11.602 -8.266 8.609 1 98.38 50 HIS B C 1
ATOM 1400 O O . HIS B 1 50 ? -12.734 -8.727 8.461 1 98.38 50 HIS B O 1
ATOM 1406 N N . PHE B 1 51 ? -10.453 -9 8.516 1 98.62 51 PHE B N 1
ATOM 1407 C CA . PHE B 1 51 ? -10.555 -10.359 7.992 1 98.62 51 PHE B CA 1
ATOM 1408 C C . PHE B 1 51 ? -10.062 -11.375 9.016 1 98.62 51 PHE B C 1
ATOM 1410 O O . PHE B 1 51 ? -10.133 -12.586 8.789 1 98.62 51 PHE B O 1
ATOM 1417 N N . GLN B 1 52 ? -9.531 -10.922 10.109 1 97.62 52 GLN B N 1
ATOM 1418 C CA . GLN B 1 52 ? -8.75 -11.703 11.07 1 97.62 52 GLN B CA 1
ATOM 1419 C C . GLN B 1 52 ? -9.477 -12.992 11.438 1 97.62 52 GLN B C 1
ATOM 1421 O O . GLN B 1 52 ? -8.852 -14.055 11.516 1 97.62 52 GLN B O 1
ATOM 1426 N N . TRP B 1 53 ? -10.781 -12.984 11.562 1 97.38 53 TRP B N 1
ATOM 1427 C CA . TRP B 1 53 ? -11.508 -14.133 12.086 1 97.38 53 TRP B CA 1
ATOM 1428 C C . TRP B 1 53 ? -12.391 -14.758 11.008 1 97.38 53 TRP B C 1
ATOM 1430 O O . TRP B 1 53 ? -13.148 -15.688 11.281 1 97.38 53 TRP B O 1
ATOM 1440 N N . ASP B 1 54 ? -12.297 -14.258 9.797 1 97.81 54 ASP B N 1
ATOM 1441 C CA . ASP B 1 54 ? -13.07 -14.805 8.68 1 97.81 54 ASP B CA 1
ATOM 1442 C C . ASP B 1 54 ? -12.484 -16.125 8.203 1 97.81 54 ASP B C 1
ATOM 1444 O O . ASP B 1 54 ? -11.266 -16.312 8.219 1 97.81 54 ASP B O 1
ATOM 1448 N N . SER B 1 55 ? -13.391 -17.016 7.766 1 97.31 55 SER B N 1
ATOM 1449 C CA . SER B 1 55 ? -12.938 -18.016 6.816 1 97.31 55 SER B CA 1
ATOM 1450 C C . SER B 1 55 ? -12.617 -17.406 5.461 1 97.31 55 SER B C 1
ATOM 1452 O O . SER B 1 55 ? -13.008 -16.266 5.18 1 97.31 55 SER B O 1
ATOM 1454 N N . PRO B 1 56 ? -11.891 -18.125 4.617 1 95.12 56 PRO B N 1
ATOM 1455 C CA . PRO B 1 56 ? -11.625 -17.594 3.275 1 95.12 56 PRO B CA 1
ATOM 1456 C C . PRO B 1 56 ? -12.906 -17.25 2.512 1 95.12 56 PRO B C 1
ATOM 1458 O O . PRO B 1 56 ? -12.984 -16.203 1.876 1 95.12 56 PRO B O 1
ATOM 1461 N N . ALA B 1 57 ? -13.898 -18.047 2.615 1 95.5 57 ALA B N 1
ATOM 1462 C CA . ALA B 1 57 ? -15.164 -17.828 1.924 1 95.5 57 ALA B CA 1
ATOM 1463 C C . ALA B 1 57 ? -15.867 -16.578 2.455 1 95.5 57 ALA B C 1
ATOM 1465 O O . ALA B 1 57 ? -16.406 -15.781 1.682 1 95.5 57 ALA B O 1
ATOM 1466 N N . GLU B 1 58 ? -15.844 -16.422 3.721 1 96.38 58 GLU B N 1
ATOM 1467 C CA . GLU B 1 58 ? -16.469 -15.25 4.344 1 96.38 58 GLU B CA 1
ATOM 1468 C C . GLU B 1 58 ? -15.758 -13.961 3.924 1 96.38 58 GLU B C 1
ATOM 1470 O O . GLU B 1 58 ? -16.406 -12.938 3.701 1 96.38 58 GLU B O 1
ATOM 1475 N N . SER B 1 59 ? -14.43 -14 3.82 1 98 59 SER B N 1
ATOM 1476 C CA . SER B 1 59 ? -13.664 -12.812 3.449 1 98 59 SER B CA 1
ATOM 1477 C C . SER B 1 59 ? -13.969 -12.383 2.02 1 98 59 SER B C 1
ATOM 1479 O O . SER B 1 59 ? -13.805 -11.211 1.67 1 98 59 SER B O 1
ATOM 1481 N N . SER B 1 60 ? -14.469 -13.281 1.242 1 96.94 60 SER B N 1
ATOM 1482 C CA . SER B 1 60 ? -14.719 -13.008 -0.17 1 96.94 60 SER B CA 1
ATOM 1483 C C . SER B 1 60 ? -16.156 -12.547 -0.396 1 96.94 60 SER B C 1
ATOM 1485 O O . SER B 1 60 ? -16.531 -12.18 -1.513 1 96.94 60 SER B O 1
ATOM 1487 N N . THR B 1 61 ? -16.969 -12.594 0.595 1 95.44 61 THR B N 1
ATOM 1488 C CA . THR B 1 61 ? -18.359 -12.148 0.524 1 95.44 61 THR B CA 1
ATOM 1489 C C . THR B 1 61 ? -18.562 -10.898 1.372 1 95.44 61 THR B C 1
ATOM 1491 O O . THR B 1 61 ? -18.875 -10.992 2.562 1 95.44 61 THR B O 1
ATOM 1494 N N . LEU B 1 62 ? -18.469 -9.828 0.754 1 96.19 62 LEU B N 1
ATOM 1495 C CA . LEU B 1 62 ? -18.5 -8.562 1.483 1 96.19 62 LEU B CA 1
ATOM 1496 C C . LEU B 1 62 ? -19.828 -7.844 1.264 1 96.19 62 LEU B C 1
ATOM 1498 O O . LEU B 1 62 ? -20.328 -7.777 0.136 1 96.19 62 LEU B O 1
ATOM 1502 N N . THR B 1 63 ? -20.359 -7.348 2.328 1 96.88 63 THR B N 1
ATOM 1503 C CA . THR B 1 63 ? -21.422 -6.367 2.215 1 96.88 63 THR B CA 1
ATOM 1504 C C . THR B 1 63 ? -20.891 -5.02 1.742 1 96.88 63 THR B C 1
ATOM 1506 O O . THR B 1 63 ? -19.688 -4.781 1.79 1 96.88 63 THR B O 1
ATOM 1509 N N . ASP B 1 64 ? -21.734 -4.145 1.294 1 97 64 ASP B N 1
ATOM 1510 C CA . ASP B 1 64 ? -21.344 -2.807 0.871 1 97 64 ASP B CA 1
ATOM 1511 C C . ASP B 1 64 ? -20.703 -2.031 2.025 1 97 64 ASP B C 1
ATOM 1513 O O . ASP B 1 64 ? -19.75 -1.274 1.823 1 97 64 ASP B O 1
ATOM 1517 N N . GLU B 1 65 ? -21.281 -2.217 3.176 1 96.94 65 GLU B N 1
ATOM 1518 C CA . GLU B 1 65 ? -20.766 -1.537 4.359 1 96.94 65 GLU B CA 1
ATOM 1519 C C . GLU B 1 65 ? -19.328 -1.983 4.664 1 96.94 65 GLU B C 1
ATOM 1521 O O . GLU B 1 65 ? -18.453 -1.151 4.898 1 96.94 65 GLU B O 1
ATOM 1526 N N . ARG B 1 66 ? -19.125 -3.254 4.645 1 96.94 66 ARG B N 1
ATOM 1527 C CA . ARG B 1 66 ? -17.797 -3.787 4.91 1 96.94 66 ARG B CA 1
ATOM 1528 C C . ARG B 1 66 ? -16.812 -3.34 3.838 1 96.94 66 ARG B C 1
ATOM 1530 O O . ARG B 1 66 ? -15.672 -2.98 4.148 1 96.94 66 ARG B O 1
ATOM 1537 N N . ARG B 1 67 ? -17.25 -3.379 2.654 1 98.12 67 ARG B N 1
ATOM 1538 C CA . ARG B 1 67 ? -16.406 -2.936 1.547 1 98.12 67 ARG B CA 1
ATOM 1539 C C . ARG B 1 67 ? -15.977 -1.485 1.734 1 98.12 67 ARG B C 1
ATOM 1541 O O . ARG B 1 67 ? -14.82 -1.14 1.486 1 98.12 67 ARG B O 1
ATOM 1548 N N . THR B 1 68 ? -16.875 -0.661 2.143 1 97.81 68 THR B N 1
ATOM 1549 C CA . THR B 1 68 ? -16.562 0.743 2.398 1 97.81 68 THR B CA 1
ATOM 1550 C C . THR B 1 68 ? -15.531 0.879 3.514 1 97.81 68 THR B C 1
ATOM 1552 O O . THR B 1 68 ? -14.57 1.641 3.387 1 97.81 68 THR B O 1
ATOM 1555 N N . GLU B 1 69 ? -15.711 0.127 4.594 1 98.19 69 GLU B N 1
ATOM 1556 C CA . GLU B 1 69 ? -14.789 0.194 5.727 1 98.19 69 GLU B CA 1
ATOM 1557 C C . GLU B 1 69 ? -13.398 -0.297 5.336 1 98.19 69 GLU B C 1
ATOM 1559 O O . GLU B 1 69 ? -12.391 0.304 5.719 1 98.19 69 GLU B O 1
ATOM 1564 N N . ILE B 1 70 ? -13.352 -1.357 4.59 1 98.69 70 ILE B N 1
ATOM 1565 C CA . ILE B 1 70 ? -12.078 -1.882 4.109 1 98.69 70 ILE B CA 1
ATOM 1566 C C . ILE B 1 70 ? -11.43 -0.869 3.17 1 98.69 70 ILE B C 1
ATOM 1568 O O . ILE B 1 70 ? -10.211 -0.657 3.223 1 98.69 70 ILE B O 1
ATOM 1572 N N . GLY B 1 71 ? -12.219 -0.252 2.322 1 98.69 71 GLY B N 1
ATOM 1573 C CA . GLY B 1 71 ? -11.727 0.782 1.429 1 98.69 71 GLY B CA 1
ATOM 1574 C C . GLY B 1 71 ? -11.047 1.925 2.158 1 98.69 71 GLY B C 1
ATOM 1575 O O . GLY B 1 71 ? -10.047 2.469 1.677 1 98.69 71 GLY B O 1
ATOM 1576 N N . HIS B 1 72 ? -11.586 2.258 3.348 1 98.5 72 HIS B N 1
ATOM 1577 C CA . HIS B 1 72 ? -10.977 3.311 4.156 1 98.5 72 HIS B CA 1
ATOM 1578 C C . HIS B 1 72 ? -9.57 2.926 4.59 1 98.5 72 HIS B C 1
ATOM 1580 O O . HIS B 1 72 ? -8.641 3.732 4.488 1 98.5 72 HIS B O 1
ATOM 1586 N N . GLU B 1 73 ? -9.453 1.7 5.074 1 98.81 73 GLU B N 1
ATOM 1587 C CA . GLU B 1 73 ? -8.148 1.256 5.559 1 98.81 73 GLU B CA 1
ATOM 1588 C C . GLU B 1 73 ? -7.16 1.092 4.41 1 98.81 73 GLU B C 1
ATOM 1590 O O . GLU B 1 73 ? -5.973 1.39 4.562 1 98.81 73 GLU B O 1
ATOM 1595 N N . LEU B 1 74 ? -7.656 0.606 3.27 1 98.88 74 LEU B N 1
ATOM 1596 C CA . LEU B 1 74 ? -6.793 0.484 2.102 1 98.88 74 LEU B CA 1
ATOM 1597 C C . LEU B 1 74 ? -6.305 1.854 1.642 1 98.88 74 LEU B C 1
ATOM 1599 O O . LEU B 1 74 ? -5.141 2.01 1.27 1 98.88 74 LEU B O 1
ATOM 1603 N N . ALA B 1 75 ? -7.207 2.803 1.662 1 98.88 75 ALA B N 1
ATOM 1604 C CA . ALA B 1 75 ? -6.848 4.164 1.274 1 98.88 75 ALA B CA 1
ATOM 1605 C C . ALA B 1 75 ? -5.777 4.734 2.201 1 98.88 75 ALA B C 1
ATOM 1607 O O . ALA B 1 75 ? -4.805 5.336 1.738 1 98.88 75 ALA B O 1
ATOM 1608 N N . ASP B 1 76 ? -5.934 4.539 3.5 1 98.81 76 ASP B N 1
ATOM 1609 C CA . ASP B 1 76 ? -4.941 5.016 4.461 1 98.81 76 ASP B CA 1
ATOM 1610 C C . ASP B 1 76 ? -3.58 4.367 4.207 1 98.81 76 ASP B C 1
ATOM 1612 O O . ASP B 1 76 ? -2.555 5.055 4.188 1 98.81 76 ASP B O 1
ATOM 1616 N N . THR B 1 77 ? -3.576 3.059 4.027 1 98.94 77 THR B N 1
ATOM 1617 C CA . THR B 1 77 ? -2.344 2.34 3.727 1 98.94 77 THR B CA 1
ATOM 1618 C C . THR B 1 77 ? -1.71 2.867 2.443 1 98.94 77 THR B C 1
ATOM 1620 O O . THR B 1 77 ? -0.501 3.104 2.395 1 98.94 77 THR B O 1
ATOM 1623 N N . PHE B 1 78 ? -2.533 3.088 1.433 1 98.94 78 PHE B N 1
ATOM 1624 C CA . PHE B 1 78 ? -2.09 3.541 0.119 1 98.94 78 PHE B CA 1
ATOM 1625 C C . PHE B 1 78 ? -1.455 4.922 0.21 1 98.94 78 PHE B C 1
ATOM 1627 O O . PHE B 1 78 ? -0.382 5.156 -0.349 1 98.94 78 PHE B O 1
ATOM 1634 N N . VAL B 1 79 ? -2.041 5.84 0.904 1 98.81 79 VAL B N 1
ATOM 1635 C CA . VAL B 1 79 ? -1.546 7.207 1.039 1 98.81 79 VAL B CA 1
ATOM 1636 C C . VAL B 1 79 ? -0.175 7.195 1.711 1 98.81 79 VAL B C 1
ATOM 1638 O O . VAL B 1 79 ? 0.753 7.867 1.252 1 98.81 79 VAL B O 1
ATOM 1641 N N . TYR B 1 80 ? -0.019 6.375 2.75 1 98.81 80 TYR B N 1
ATOM 1642 C CA . TYR B 1 80 ? 1.28 6.316 3.41 1 98.81 80 TYR B CA 1
ATOM 1643 C C . TYR B 1 80 ? 2.322 5.664 2.508 1 98.81 80 TYR B C 1
ATOM 1645 O O . TYR B 1 80 ? 3.488 6.062 2.508 1 98.81 80 TYR B O 1
ATOM 1653 N N . LEU B 1 81 ? 1.893 4.637 1.835 1 98.88 81 LEU B N 1
ATOM 1654 C CA . LEU B 1 81 ? 2.791 3.998 0.879 1 98.88 81 LEU B CA 1
ATOM 1655 C C . LEU B 1 81 ? 3.305 5.008 -0.142 1 98.88 81 LEU B C 1
ATOM 1657 O O . LEU B 1 81 ? 4.508 5.059 -0.416 1 98.88 81 LEU B O 1
ATOM 1661 N N . LEU B 1 82 ? 2.455 5.801 -0.699 1 98.81 82 LEU B N 1
ATOM 1662 C CA . LEU B 1 82 ? 2.818 6.824 -1.671 1 98.81 82 LEU B CA 1
ATOM 1663 C C . LEU B 1 82 ? 3.732 7.871 -1.042 1 98.81 82 LEU B C 1
ATOM 1665 O O . LEU B 1 82 ? 4.684 8.336 -1.677 1 98.81 82 LEU B O 1
ATOM 1669 N N . ARG B 1 83 ? 3.486 8.242 0.21 1 98.69 83 ARG B N 1
ATOM 1670 C CA . ARG B 1 83 ? 4.301 9.242 0.894 1 98.69 83 ARG B CA 1
ATOM 1671 C C . ARG B 1 83 ? 5.715 8.727 1.132 1 98.69 83 ARG B C 1
ATOM 1673 O O . ARG B 1 83 ? 6.691 9.461 0.953 1 98.69 83 ARG B O 1
ATOM 1680 N N . ILE B 1 84 ? 5.816 7.445 1.532 1 98.88 84 ILE B N 1
ATOM 1681 C CA . ILE B 1 84 ? 7.133 6.848 1.729 1 98.88 84 ILE B CA 1
ATOM 1682 C C . ILE B 1 84 ? 7.918 6.891 0.419 1 98.88 84 ILE B C 1
ATOM 1684 O O . ILE B 1 84 ? 9.086 7.289 0.4 1 98.88 84 ILE B O 1
ATOM 1688 N N . ALA B 1 85 ? 7.238 6.434 -0.668 1 98.81 85 ALA B N 1
ATOM 1689 C CA . ALA B 1 85 ? 7.902 6.453 -1.969 1 98.81 85 ALA B CA 1
ATOM 1690 C C . ALA B 1 85 ? 8.383 7.863 -2.32 1 98.81 85 ALA B C 1
ATOM 1692 O O . ALA B 1 85 ? 9.484 8.039 -2.842 1 98.81 85 ALA B O 1
ATOM 1693 N N . GLU B 1 86 ? 7.57 8.836 -2.025 1 98.31 86 GLU B N 1
ATOM 1694 C CA . GLU B 1 86 ? 7.879 10.234 -2.324 1 98.31 86 GLU B CA 1
ATOM 1695 C C . GLU B 1 86 ? 9.117 10.703 -1.57 1 98.31 86 GLU B C 1
ATOM 1697 O O . GLU B 1 86 ? 10.062 11.219 -2.176 1 98.31 86 GLU B O 1
ATOM 1702 N N . VAL B 1 87 ? 9.172 10.484 -0.297 1 98.19 87 VAL B N 1
ATOM 1703 C CA . VAL B 1 87 ? 10.234 11.047 0.521 1 98.19 87 VAL B CA 1
ATOM 1704 C C . VAL B 1 87 ? 11.523 10.25 0.312 1 98.19 87 VAL B C 1
ATOM 1706 O O . VAL B 1 87 ? 12.617 10.758 0.567 1 98.19 87 VAL B O 1
ATOM 1709 N N . CYS B 1 88 ? 11.398 9.016 -0.187 1 98.44 88 CYS B N 1
ATOM 1710 C CA . CYS B 1 88 ? 12.57 8.188 -0.446 1 98.44 88 CYS B CA 1
ATOM 1711 C C . CYS B 1 88 ? 13.031 8.328 -1.89 1 98.44 88 CYS B C 1
ATOM 1713 O O . CYS B 1 88 ? 14.062 7.773 -2.275 1 98.44 88 CYS B O 1
ATOM 1715 N N . GLY B 1 89 ? 12.188 9.023 -2.754 1 97.94 89 GLY B N 1
ATOM 1716 C CA . GLY B 1 89 ? 12.539 9.188 -4.152 1 97.94 89 GLY B CA 1
ATOM 1717 C C . GLY B 1 89 ? 12.375 7.914 -4.965 1 97.94 89 GLY B C 1
ATOM 1718 O O . GLY B 1 89 ? 13.211 7.609 -5.82 1 97.94 89 GLY B O 1
ATOM 1719 N N . ILE B 1 90 ? 11.406 7.191 -4.68 1 98.44 90 ILE B N 1
ATOM 1720 C CA . ILE B 1 90 ? 11.188 5.906 -5.332 1 98.44 90 ILE B CA 1
ATOM 1721 C C . ILE B 1 90 ? 10.008 6.012 -6.301 1 98.44 90 ILE B C 1
ATOM 1723 O O . ILE B 1 90 ? 8.938 6.504 -5.941 1 98.44 90 ILE B O 1
ATOM 1727 N N . ASP B 1 91 ? 10.164 5.582 -7.516 1 98.19 91 ASP B N 1
ATOM 1728 C CA . ASP B 1 91 ? 9.086 5.418 -8.492 1 98.19 91 ASP B CA 1
ATOM 1729 C C . ASP B 1 91 ? 8.352 4.094 -8.289 1 98.19 91 ASP B C 1
ATOM 1731 O O . ASP B 1 91 ? 8.812 3.047 -8.742 1 98.19 91 ASP B O 1
ATOM 1735 N N . LEU B 1 92 ? 7.273 4.18 -7.73 1 98.06 92 LEU B N 1
ATOM 1736 C CA . LEU B 1 92 ? 6.547 2.992 -7.297 1 98.06 92 LEU B CA 1
ATOM 1737 C C . LEU B 1 92 ? 6.082 2.17 -8.492 1 98.06 92 LEU B C 1
ATOM 1739 O O . LEU B 1 92 ? 6.07 0.938 -8.438 1 98.06 92 LEU B O 1
ATOM 1743 N N . ILE B 1 93 ? 5.637 2.795 -9.555 1 98.62 93 ILE B N 1
ATOM 1744 C CA . ILE B 1 93 ? 5.176 2.1 -10.75 1 98.62 93 ILE B CA 1
ATOM 1745 C C . ILE B 1 93 ? 6.332 1.308 -11.359 1 98.62 93 ILE B C 1
ATOM 1747 O O . ILE B 1 93 ? 6.188 0.122 -11.664 1 98.62 93 ILE B O 1
ATOM 1751 N N . ALA B 1 94 ? 7.441 1.948 -11.492 1 98.56 94 ALA B N 1
ATOM 1752 C CA . ALA B 1 94 ? 8.617 1.27 -12.031 1 98.56 94 ALA B CA 1
ATOM 1753 C C . ALA B 1 94 ? 9.047 0.115 -11.133 1 98.56 94 ALA B C 1
ATOM 1755 O O . ALA B 1 94 ? 9.367 -0.974 -11.617 1 98.56 94 ALA B O 1
ATOM 1756 N N . ALA B 1 95 ? 9.078 0.355 -9.844 1 98.62 95 ALA B N 1
ATOM 1757 C CA . ALA B 1 95 ? 9.469 -0.678 -8.891 1 98.62 95 ALA B CA 1
ATOM 1758 C C . ALA B 1 95 ? 8.531 -1.879 -8.961 1 98.62 95 ALA B C 1
ATOM 1760 O O . ALA B 1 95 ? 8.977 -3.027 -8.938 1 98.62 95 ALA B O 1
ATOM 1761 N N . ALA B 1 96 ? 7.227 -1.642 -9.062 1 98.75 96 ALA B N 1
ATOM 1762 C CA . ALA B 1 96 ? 6.242 -2.717 -9.133 1 98.75 96 ALA B CA 1
ATOM 1763 C C . ALA B 1 96 ? 6.391 -3.516 -10.422 1 98.75 96 ALA B C 1
ATOM 1765 O O . ALA B 1 96 ? 6.32 -4.746 -10.406 1 98.75 96 ALA B O 1
ATOM 1766 N N . ASN B 1 97 ? 6.555 -2.803 -11.516 1 98.69 97 ASN B N 1
ATOM 1767 C CA . ASN B 1 97 ? 6.762 -3.502 -12.781 1 98.69 97 ASN B CA 1
ATOM 1768 C C . ASN B 1 97 ? 8.008 -4.383 -12.734 1 98.69 97 ASN B C 1
ATOM 1770 O O . ASN B 1 97 ? 7.988 -5.52 -13.211 1 98.69 97 ASN B O 1
ATOM 1774 N N . ALA B 1 98 ? 9.07 -3.848 -12.18 1 98.25 98 ALA B N 1
ATOM 1775 C CA . ALA B 1 98 ? 10.305 -4.621 -12.031 1 98.25 98 ALA B CA 1
ATOM 1776 C C . ALA B 1 98 ? 10.078 -5.852 -11.156 1 98.25 98 ALA B C 1
ATOM 1778 O O . ALA B 1 98 ? 10.625 -6.922 -11.43 1 98.25 98 ALA B O 1
ATOM 1779 N N . LYS B 1 99 ? 9.297 -5.664 -10.141 1 98.06 99 LYS B N 1
ATOM 1780 C CA . LYS B 1 99 ? 9.008 -6.781 -9.25 1 98.06 99 LYS B CA 1
ATOM 1781 C C . LYS B 1 99 ? 8.234 -7.879 -9.977 1 98.06 99 LYS B C 1
ATOM 1783 O O . LYS B 1 99 ? 8.492 -9.07 -9.758 1 98.06 99 LYS B O 1
ATOM 1788 N N . ILE B 1 100 ? 7.301 -7.543 -10.773 1 98.12 100 ILE B N 1
ATOM 1789 C CA . ILE B 1 100 ? 6.547 -8.516 -11.555 1 98.12 100 ILE B CA 1
ATOM 1790 C C . ILE B 1 100 ? 7.496 -9.281 -12.477 1 98.12 100 ILE B C 1
ATOM 1792 O O . ILE B 1 100 ? 7.387 -10.5 -12.609 1 98.12 100 ILE B O 1
ATOM 1796 N N . ASP B 1 101 ? 8.398 -8.57 -13.133 1 98.12 101 ASP B N 1
ATOM 1797 C CA . ASP B 1 101 ? 9.391 -9.227 -13.977 1 98.12 101 ASP B CA 1
ATOM 1798 C C . ASP B 1 1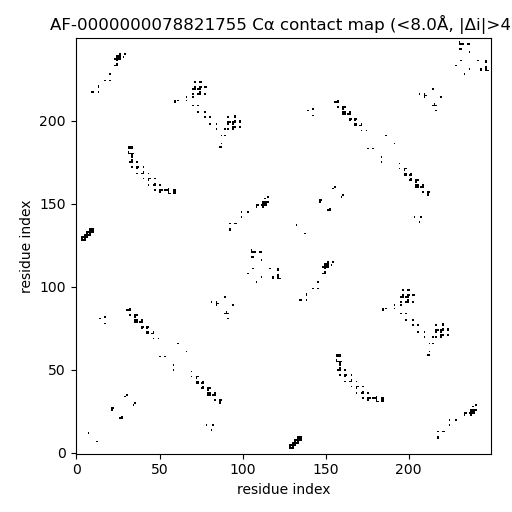01 ? 10.219 -10.234 -13.172 1 98.12 101 ASP B C 1
ATOM 1800 O O . ASP B 1 101 ? 10.453 -11.352 -13.633 1 98.12 101 ASP B O 1
ATOM 1804 N N . LEU B 1 102 ? 10.68 -9.859 -12.047 1 97 102 LEU B N 1
ATOM 1805 C CA . LEU B 1 102 ? 11.469 -10.742 -11.188 1 97 102 LEU B CA 1
ATOM 1806 C C . LEU B 1 102 ? 10.656 -11.961 -10.766 1 97 102 LEU B C 1
ATOM 1808 O O . LEU B 1 102 ? 11.164 -13.086 -10.781 1 97 102 LEU B O 1
ATOM 1812 N N . ASN B 1 103 ? 9.383 -11.742 -10.406 1 96.75 103 ASN B N 1
ATOM 1813 C CA . ASN B 1 103 ? 8.523 -12.836 -9.984 1 96.75 103 ASN B CA 1
ATOM 1814 C C . ASN B 1 103 ? 8.227 -13.789 -11.141 1 96.75 103 ASN B C 1
ATOM 1816 O O . ASN B 1 103 ? 8.055 -14.992 -10.93 1 96.75 103 ASN B O 1
ATOM 1820 N N . ALA B 1 104 ? 8.148 -13.219 -12.312 1 96.81 104 ALA B N 1
ATOM 1821 C CA . ALA B 1 104 ? 7.922 -14.062 -13.477 1 96.81 104 ALA B CA 1
ATOM 1822 C C . ALA B 1 104 ? 9.07 -15.055 -13.672 1 96.81 104 ALA B C 1
ATOM 1824 O O . ALA B 1 104 ? 8.852 -16.188 -14.102 1 96.81 104 ALA B O 1
ATOM 1825 N N . LYS B 1 105 ? 10.25 -14.633 -13.352 1 96.19 105 LYS B N 1
ATOM 1826 C CA . LYS B 1 105 ? 11.422 -15.508 -13.438 1 96.19 105 LYS B CA 1
ATOM 1827 C C . LYS B 1 105 ? 11.414 -16.547 -12.32 1 96.19 105 LYS B C 1
ATOM 1829 O O . LYS B 1 105 ? 11.734 -17.719 -12.555 1 96.19 105 LYS B O 1
ATOM 1834 N N . LYS B 1 106 ? 11 -16.156 -11.125 1 95.44 106 LYS B N 1
ATOM 1835 C CA . LYS B 1 106 ? 10.969 -17.031 -9.961 1 95.44 106 LYS B CA 1
ATOM 1836 C C . LYS B 1 106 ? 9.812 -18.016 -10.047 1 95.44 106 LYS B C 1
ATOM 1838 O O . LYS B 1 106 ? 9.914 -19.156 -9.57 1 95.44 106 LYS B O 1
ATOM 1843 N N . TYR B 1 107 ? 8.734 -17.531 -10.648 1 96.25 107 TYR B N 1
ATOM 1844 C CA . TYR B 1 107 ? 7.508 -18.312 -10.75 1 96.25 107 TYR B CA 1
ATOM 1845 C C . TYR B 1 107 ? 7.062 -18.438 -12.203 1 96.25 107 TYR B C 1
ATOM 1847 O O . TYR B 1 107 ? 6.023 -17.906 -12.594 1 96.25 107 TYR B O 1
ATOM 1855 N N . PRO B 1 108 ? 7.801 -19.281 -12.922 1 95.62 108 PRO B N 1
ATOM 1856 C CA . PRO B 1 108 ? 7.371 -19.484 -14.305 1 95.62 108 PRO B CA 1
ATOM 1857 C C . PRO B 1 108 ? 5.949 -20.047 -14.398 1 95.62 108 PRO B C 1
ATOM 1859 O O . PRO B 1 108 ? 5.578 -20.938 -13.641 1 95.62 108 PRO B O 1
ATOM 1862 N N . ALA B 1 109 ? 5.203 -19.422 -15.312 1 94.56 109 ALA B N 1
ATOM 1863 C CA . ALA B 1 109 ? 3.777 -19.719 -15.391 1 94.56 109 ALA B CA 1
ATOM 1864 C C . ALA B 1 109 ? 3.547 -21.219 -15.57 1 94.56 109 ALA B C 1
ATOM 1866 O O . ALA B 1 109 ? 2.625 -21.781 -14.977 1 94.56 109 ALA B O 1
ATOM 1867 N N . ASP B 1 110 ? 4.363 -21.844 -16.312 1 94.25 110 ASP B N 1
ATOM 1868 C CA . ASP B 1 110 ? 4.18 -23.25 -16.625 1 94.25 110 ASP B CA 1
ATOM 1869 C C . ASP B 1 110 ? 4.461 -24.125 -15.414 1 94.25 110 ASP B C 1
ATOM 1871 O O . ASP B 1 110 ? 3.893 -25.219 -15.273 1 94.25 110 ASP B O 1
ATOM 1875 N N . LYS B 1 111 ? 5.273 -23.656 -14.516 1 93.94 111 LYS B N 1
ATOM 1876 C CA . L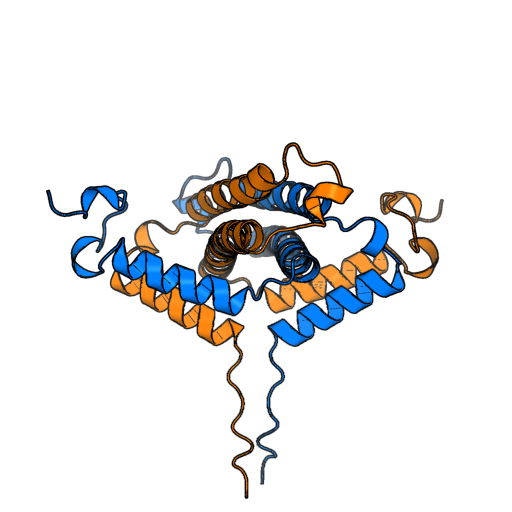YS B 1 111 ? 5.637 -24.438 -13.336 1 93.94 111 LYS B CA 1
ATOM 1877 C C . LYS B 1 111 ? 4.766 -24.062 -12.141 1 93.94 111 LYS B C 1
ATOM 1879 O O . LYS B 1 111 ? 4.457 -24.906 -11.297 1 93.94 111 LYS B O 1
ATOM 1884 N N . ALA B 1 112 ? 4.348 -22.859 -12.109 1 94.69 112 ALA B N 1
ATOM 1885 C CA . ALA B 1 112 ? 3.699 -22.359 -10.906 1 94.69 112 ALA B CA 1
ATOM 1886 C C . ALA B 1 112 ? 2.18 -22.359 -11.055 1 94.69 112 ALA B C 1
ATOM 1888 O O . ALA B 1 112 ? 1.455 -22.016 -10.125 1 94.69 112 ALA B O 1
ATOM 1889 N N . ARG B 1 113 ? 1.729 -22.812 -12.148 1 95.06 113 ARG B N 1
ATOM 1890 C CA . ARG B 1 113 ? 0.293 -22.781 -12.406 1 95.06 113 ARG B CA 1
ATOM 1891 C C . ARG B 1 113 ? -0.468 -23.594 -11.367 1 95.06 113 ARG B C 1
ATOM 1893 O O . ARG B 1 113 ? -0.187 -24.781 -11.164 1 95.06 113 ARG B O 1
ATOM 1900 N N . GLY B 1 114 ? -1.325 -22.969 -10.688 1 94.69 114 GLY B N 1
ATOM 1901 C CA . GLY B 1 114 ? -2.193 -23.609 -9.719 1 94.69 114 GLY B CA 1
ATOM 1902 C C . GLY B 1 114 ? -1.47 -24.031 -8.453 1 94.69 114 GLY B C 1
ATOM 1903 O O . GLY B 1 114 ? -1.993 -24.828 -7.668 1 94.69 114 GLY B O 1
ATOM 1904 N N . SER B 1 115 ? -0.273 -23.547 -8.305 1 92.94 115 SER B N 1
ATOM 1905 C CA . SER B 1 115 ? 0.526 -23.938 -7.145 1 92.94 115 SER B CA 1
ATOM 1906 C C . SER B 1 115 ? 0.865 -22.734 -6.273 1 92.94 115 SER B C 1
ATOM 1908 O O . SER B 1 115 ? 1.172 -21.656 -6.793 1 92.94 115 SER B O 1
ATOM 1910 N N . ASN B 1 116 ? 0.821 -22.859 -4.953 1 92.06 116 ASN B N 1
ATOM 1911 C CA . ASN B 1 116 ? 1.22 -21.797 -4.043 1 92.06 116 ASN B CA 1
ATOM 1912 C C . ASN B 1 116 ? 2.568 -22.078 -3.389 1 92.06 116 ASN B C 1
ATOM 1914 O O . ASN B 1 116 ? 2.883 -21.531 -2.332 1 92.06 116 ASN B O 1
ATOM 1918 N N . ALA B 1 117 ? 3.264 -23.016 -3.955 1 89.94 117 ALA B N 1
ATOM 1919 C CA . ALA B 1 117 ? 4.574 -23.359 -3.41 1 89.94 117 ALA B CA 1
ATOM 1920 C C . ALA B 1 117 ? 5.539 -22.188 -3.527 1 89.94 117 ALA B C 1
ATOM 1922 O O . ALA B 1 117 ? 5.367 -21.312 -4.383 1 89.94 117 ALA B O 1
ATOM 1923 N N . LYS B 1 118 ? 6.52 -22.234 -2.674 1 91.06 118 LYS B N 1
ATOM 1924 C CA . LYS B 1 118 ? 7.582 -21.234 -2.754 1 91.06 118 LYS B CA 1
ATOM 1925 C C . LYS B 1 118 ? 8.461 -21.469 -3.98 1 91.06 118 LYS B C 1
ATOM 1927 O O . LYS B 1 118 ? 8.586 -22.594 -4.457 1 91.06 118 LYS B O 1
ATOM 1932 N N . TYR B 1 119 ? 9.039 -20.328 -4.379 1 90.31 119 TYR B N 1
ATOM 1933 C CA . TYR B 1 119 ? 9.789 -20.344 -5.625 1 90.31 119 TYR B CA 1
ATOM 1934 C C . TYR B 1 119 ? 10.891 -21.391 -5.582 1 90.31 119 TYR B C 1
ATOM 1936 O O . TYR B 1 119 ? 11.32 -21.906 -6.621 1 90.31 119 TYR B O 1
ATOM 1944 N N . THR B 1 120 ? 11.414 -21.688 -4.426 1 88.75 120 THR B N 1
ATOM 1945 C CA . THR B 1 120 ? 12.477 -22.672 -4.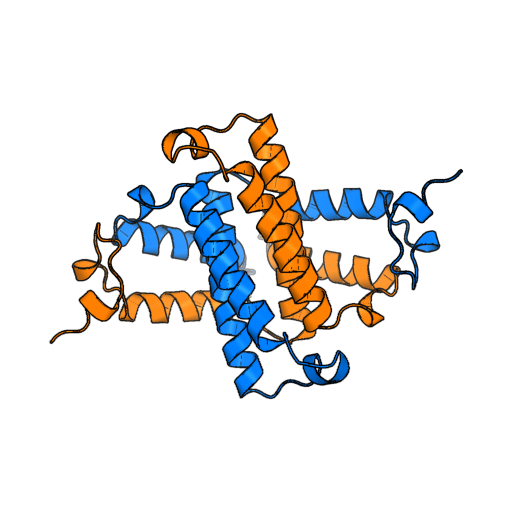305 1 88.75 120 THR B CA 1
ATOM 1946 C C . THR B 1 120 ? 12.031 -24.031 -4.84 1 88.75 120 THR B C 1
ATOM 1948 O O . THR B 1 120 ? 12.859 -24.859 -5.207 1 88.75 120 THR B O 1
ATOM 1951 N N . ALA B 1 121 ? 10.797 -24.266 -4.918 1 88.81 121 ALA B N 1
ATOM 1952 C CA . ALA B 1 121 ? 10.234 -25.5 -5.438 1 88.81 121 ALA B CA 1
ATOM 1953 C C . ALA B 1 121 ? 10.375 -25.578 -6.953 1 88.81 121 ALA B C 1
ATOM 1955 O O . ALA B 1 121 ? 10.266 -26.656 -7.543 1 88.81 121 ALA B O 1
ATOM 1956 N N . TYR B 1 122 ? 10.672 -24.469 -7.535 1 85.19 122 TYR B N 1
ATOM 1957 C CA . TYR B 1 122 ? 10.656 -24.422 -8.992 1 85.19 122 TYR B CA 1
ATOM 1958 C C . TYR B 1 122 ? 12.07 -24.312 -9.555 1 85.19 122 TYR B C 1
ATOM 1960 O O . TYR B 1 122 ? 12.266 -24.266 -10.766 1 85.19 122 TYR B O 1
ATOM 1968 N N . GLN B 1 123 ? 12.945 -24.031 -8.57 1 76.31 123 GLN B N 1
ATOM 1969 C CA . GLN B 1 123 ? 14.344 -23.953 -8.984 1 76.31 123 GLN B CA 1
ATOM 1970 C C . GLN B 1 123 ? 14.914 -25.344 -9.273 1 76.31 123 GLN B C 1
ATOM 1972 O O . GLN B 1 123 ? 14.516 -26.328 -8.641 1 76.31 123 GLN B O 1
ATOM 1977 N N . GLU B 1 124 ? 14.945 -25.734 -10.523 1 62.03 124 GLU B N 1
ATOM 1978 C CA . GLU B 1 124 ? 15.57 -27 -10.922 1 62.03 124 GLU B CA 1
ATOM 1979 C C . GLU B 1 124 ? 16.656 -27.406 -9.938 1 62.03 124 GLU B C 1
ATOM 1981 O O . GLU B 1 124 ? 17.484 -26.578 -9.547 1 62.03 124 GLU B O 1
ATOM 1986 N N . GLN B 1 125 ? 16.312 -28.656 -9.219 1 44.59 125 GLN B N 1
ATOM 1987 C CA . GLN B 1 125 ? 17.469 -29.422 -8.75 1 44.59 125 GLN B CA 1
ATOM 1988 C C . GLN B 1 125 ? 18.469 -29.672 -9.883 1 44.59 125 GLN B C 1
ATOM 1990 O O . GLN B 1 125 ? 18.078 -29.781 -11.047 1 44.59 125 GLN B O 1
#

pLDDT: mean 93.21, std 13.83, range [27.83, 98.94]